Protein AF-A0A0F9AK76-F1 (afdb_monomer)

Secondary structure (DSSP, 8-state):
------BTTTBEE---------SS--HHHHHHHHHH-TTTGGGTEEEPPGGGS-TTS-S-SHHHHHHHHHTTTSEEE-HHHHHHHHHHHHHHHHHS-HHHHHTEEEES--EEEE-TTS-EEEE--SEEEEETTEEEEEEEEEES--SHHHHHHHHHHTTHHHHHHHHHHHHHHTT--EEEEEEEEEESSTT--B--EEPPHHHHHHHHHHHHHHHHHHHHHHHHT--PPTTTT--PPPPPPGGGGT------

pLDDT: mean 87.53, std 16.09, range [28.44, 98.69]

Structure (mmCIF, N/CA/C/O backbone):
data_AF-A0A0F9AK76-F1
#
_entry.id   AF-A0A0F9AK76-F1
#
loop_
_atom_site.group_PDB
_atom_site.id
_atom_site.type_symbol
_atom_site.label_atom_id
_atom_site.label_alt_id
_atom_site.label_comp_id
_atom_site.label_asym_id
_atom_site.label_entity_id
_atom_site.label_seq_id
_atom_site.pdbx_PDB_ins_code
_atom_site.Cartn_x
_atom_site.Cartn_y
_atom_site.Cartn_z
_atom_site.occupancy
_atom_site.B_iso_or_equiv
_atom_site.auth_seq_id
_atom_site.auth_comp_id
_atom_site.auth_asym_id
_atom_site.auth_atom_id
_atom_site.pdbx_PDB_model_num
ATOM 1 N N . LEU A 1 1 ? -17.823 11.072 -15.856 1.00 34.84 1 LEU A N 1
ATOM 2 C CA . LEU A 1 1 ? -18.505 11.563 -14.638 1.00 34.84 1 LEU A CA 1
ATOM 3 C C . LEU A 1 1 ? -19.976 11.183 -14.725 1.00 34.84 1 LEU A C 1
ATOM 5 O O . LEU A 1 1 ? -20.750 11.907 -15.331 1.00 34.84 1 LEU A O 1
ATOM 9 N N . HIS A 1 2 ? -20.340 10.021 -14.193 1.00 28.44 2 HIS A N 1
ATOM 10 C CA . HIS A 1 2 ? -21.738 9.643 -14.003 1.00 28.44 2 HIS A CA 1
ATOM 11 C C . HIS A 1 2 ? -21.837 9.082 -12.579 1.00 28.44 2 HIS A C 1
ATOM 13 O O . HIS A 1 2 ? -21.246 8.033 -12.323 1.00 28.44 2 HIS A O 1
ATOM 19 N N . PRO A 1 3 ? -22.475 9.785 -11.628 1.00 42.84 3 PRO A N 1
ATOM 20 C CA . PRO A 1 3 ? -22.854 9.163 -10.373 1.00 42.84 3 PRO A CA 1
ATOM 21 C C . PRO A 1 3 ? -24.080 8.279 -10.640 1.00 42.84 3 PRO A C 1
ATOM 23 O O . PRO A 1 3 ? -24.743 8.455 -11.661 1.00 42.84 3 PRO A O 1
ATOM 26 N N . TYR A 1 4 ? -24.336 7.310 -9.765 1.00 38.88 4 TYR A N 1
ATOM 27 C CA . TYR A 1 4 ? -25.653 6.969 -9.203 1.00 38.88 4 TYR A CA 1
ATOM 28 C C . TYR A 1 4 ? -25.727 5.485 -8.843 1.00 38.88 4 TYR A C 1
ATOM 30 O O . TYR A 1 4 ? -25.922 4.641 -9.708 1.00 38.88 4 TYR A O 1
ATOM 38 N N . TYR A 1 5 ? -25.668 5.214 -7.540 1.00 41.34 5 TYR A N 1
ATOM 39 C CA . TYR A 1 5 ? -26.563 4.279 -6.860 1.00 41.34 5 TYR A CA 1
ATOM 40 C C . TYR A 1 5 ? -26.786 4.821 -5.441 1.00 41.34 5 TYR A C 1
ATOM 42 O O . TYR A 1 5 ? -25.892 4.749 -4.608 1.00 41.34 5 TYR A O 1
ATOM 50 N N . GLU A 1 6 ? -27.961 5.401 -5.182 1.00 42.59 6 GLU A N 1
ATOM 51 C CA . GLU A 1 6 ? -28.462 5.635 -3.822 1.00 42.59 6 GLU A CA 1
ATOM 52 C C . GLU A 1 6 ? -29.269 4.397 -3.413 1.00 42.59 6 GLU A C 1
ATOM 54 O O . GLU A 1 6 ? -30.456 4.271 -3.708 1.00 42.59 6 GLU A O 1
ATOM 59 N N . GLY A 1 7 ? -28.597 3.437 -2.778 1.00 39.75 7 GLY A N 1
ATOM 60 C CA . GLY A 1 7 ? -29.265 2.402 -1.994 1.00 39.75 7 GLY A CA 1
ATOM 61 C C . GLY A 1 7 ? -29.571 2.939 -0.597 1.00 39.75 7 GLY A C 1
ATOM 62 O O . GLY A 1 7 ? -28.760 3.673 -0.026 1.00 39.75 7 GLY A O 1
ATOM 63 N N . ALA A 1 8 ? -30.736 2.589 -0.047 1.00 37.84 8 ALA A N 1
A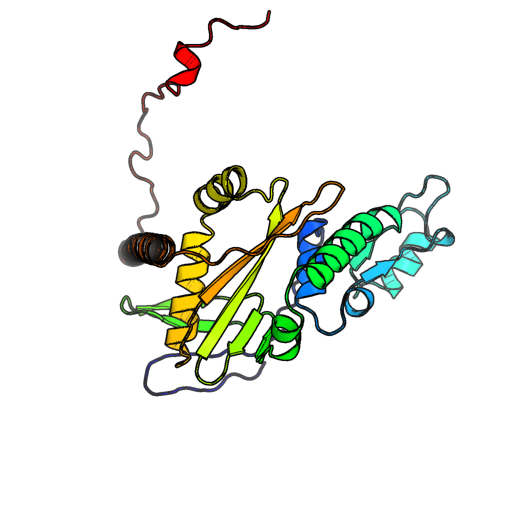TOM 64 C CA . ALA A 1 8 ? -31.151 2.935 1.313 1.00 37.84 8 ALA A CA 1
ATOM 65 C C . ALA A 1 8 ? -30.090 2.460 2.330 1.00 37.84 8 ALA A C 1
ATOM 67 O O . ALA A 1 8 ? -30.037 1.285 2.678 1.00 37.84 8 ALA A O 1
ATOM 68 N N . GLY A 1 9 ? -29.198 3.370 2.732 1.00 45.16 9 GLY A N 1
ATOM 69 C CA . GLY A 1 9 ? -27.982 3.056 3.493 1.00 45.16 9 GLY A CA 1
ATOM 70 C C . GLY A 1 9 ? -26.821 4.047 3.313 1.00 45.16 9 GLY A C 1
ATOM 71 O O . GLY A 1 9 ? -25.882 4.013 4.096 1.00 45.16 9 GLY A O 1
ATOM 72 N N . GLY A 1 10 ? -26.878 4.970 2.342 1.00 47.78 10 GLY A N 1
ATOM 73 C CA . GLY A 1 10 ? -25.921 6.090 2.254 1.00 47.78 10 GLY A CA 1
ATOM 74 C C . GLY A 1 10 ? -24.538 5.738 1.685 1.00 47.78 10 GLY A C 1
ATOM 75 O O . GLY A 1 10 ? -23.560 6.427 1.973 1.00 47.78 10 GLY A O 1
ATOM 76 N N . ILE A 1 11 ? -24.445 4.683 0.876 1.00 53.34 11 ILE A N 1
ATOM 77 C CA . ILE A 1 11 ? -23.240 4.329 0.110 1.00 53.34 11 ILE A CA 1
ATOM 78 C C . ILE A 1 11 ? -23.277 5.099 -1.211 1.00 53.34 11 ILE A C 1
ATOM 80 O O . ILE A 1 11 ? -24.306 5.103 -1.883 1.00 53.34 11 ILE A O 1
ATOM 84 N N . VAL A 1 12 ? -22.172 5.742 -1.597 1.00 53.78 12 VAL A N 1
ATOM 85 C CA . VAL A 1 12 ? -22.065 6.445 -2.883 1.00 53.78 12 VAL A CA 1
ATOM 86 C C . VAL A 1 12 ? -20.903 5.848 -3.661 1.00 53.78 12 VAL A C 1
ATOM 88 O O . VAL A 1 12 ? -19.745 6.092 -3.350 1.00 53.78 12 VAL A O 1
ATOM 91 N N . ILE A 1 13 ? -21.188 5.065 -4.696 1.00 50.53 13 ILE A N 1
ATOM 92 C CA . ILE A 1 13 ? -20.143 4.449 -5.522 1.00 50.53 13 ILE A CA 1
ATOM 93 C C . ILE A 1 13 ? -19.762 5.414 -6.646 1.00 50.53 13 ILE A C 1
ATOM 95 O O . ILE A 1 13 ? -20.615 5.826 -7.435 1.00 50.53 13 ILE A O 1
ATOM 99 N N . TYR A 1 14 ? -18.476 5.760 -6.737 1.00 47.81 14 TYR A N 1
ATOM 100 C CA . TYR A 1 14 ? -17.931 6.513 -7.865 1.00 47.81 14 TYR A CA 1
ATOM 101 C C . TYR A 1 14 ? -17.087 5.591 -8.745 1.00 47.81 14 TYR A C 1
ATOM 103 O O . TYR A 1 14 ? -15.983 5.193 -8.384 1.00 47.81 14 TYR A O 1
ATOM 111 N N . HIS A 1 15 ? -17.587 5.309 -9.947 1.00 43.97 15 HIS A N 1
ATOM 112 C CA . HIS A 1 15 ? -16.789 4.726 -11.021 1.00 43.97 15 HIS A CA 1
ATOM 113 C C . HIS A 1 15 ? -16.139 5.867 -11.811 1.00 43.97 15 HIS A C 1
ATOM 115 O O . HIS A 1 15 ? -16.790 6.537 -12.616 1.00 43.97 15 HIS A O 1
ATOM 121 N N . GLY A 1 16 ? -14.862 6.136 -11.551 1.00 39.44 16 GLY A N 1
ATOM 122 C CA . GLY A 1 16 ? -14.104 7.129 -12.299 1.00 39.44 16 GLY A CA 1
ATOM 123 C C . GLY A 1 16 ? -12.615 6.823 -12.288 1.00 39.44 16 GLY A C 1
ATOM 124 O O . GLY A 1 16 ? -12.023 6.685 -11.220 1.00 39.44 16 GLY A O 1
ATOM 125 N N . ASP A 1 17 ? -12.022 6.765 -13.480 1.00 42.12 17 ASP A N 1
ATOM 126 C CA . ASP A 1 17 ? -10.574 6.795 -13.668 1.00 42.12 17 ASP A CA 1
ATOM 127 C C . ASP A 1 17 ? -10.063 8.194 -13.310 1.00 42.12 17 ASP A C 1
ATOM 129 O O . ASP A 1 17 ? -9.958 9.083 -14.153 1.00 42.12 17 ASP A O 1
ATOM 133 N N . CYS A 1 18 ? -9.767 8.421 -12.031 1.00 37.22 18 CYS A N 1
ATOM 134 C CA . CYS A 1 18 ? -8.954 9.563 -11.626 1.00 37.22 18 CYS A CA 1
ATOM 135 C C . CYS A 1 18 ? -7.493 9.206 -11.923 1.00 37.22 18 CYS A C 1
ATOM 137 O O . CYS A 1 18 ? -6.803 8.634 -11.075 1.00 37.22 18 CYS A O 1
ATOM 139 N N . ARG A 1 19 ? -7.053 9.483 -13.156 1.00 48.06 19 ARG A N 1
ATOM 140 C CA . ARG A 1 19 ? -5.630 9.573 -13.498 1.00 48.06 19 ARG A CA 1
ATOM 141 C C . ARG A 1 19 ? -5.166 10.989 -13.191 1.00 48.06 19 ARG A C 1
ATOM 143 O O . ARG A 1 19 ? -5.380 11.898 -13.987 1.00 48.06 19 ARG A O 1
ATOM 150 N N . GLU A 1 20 ? -4.551 11.173 -12.032 1.00 44.12 20 GLU A N 1
ATOM 151 C CA . GLU A 1 20 ? -3.689 12.329 -11.800 1.00 44.12 20 GLU A CA 1
ATOM 152 C C . GLU A 1 20 ? -2.284 11.919 -12.245 1.00 44.12 20 GLU A C 1
ATOM 154 O O . GLU A 1 20 ? -1.644 11.075 -11.620 1.00 44.12 20 GLU A O 1
ATOM 159 N N . LEU A 1 21 ? -1.834 12.449 -13.384 1.00 43.53 21 LEU A N 1
ATOM 160 C CA . LEU A 1 21 ? -0.452 12.290 -13.827 1.00 43.53 21 LEU A CA 1
ATOM 161 C C . LEU A 1 21 ? 0.426 13.093 -12.857 1.00 43.53 21 LEU A C 1
ATOM 163 O O . LEU A 1 21 ? 0.412 14.320 -12.871 1.00 43.53 21 LEU A O 1
ATOM 167 N N . LEU A 1 22 ? 1.122 12.393 -11.960 1.00 47.69 22 LEU A N 1
ATOM 168 C CA . LEU A 1 22 ? 2.063 12.987 -11.013 1.00 47.69 22 LEU A CA 1
ATOM 169 C C . LEU A 1 22 ? 3.391 13.270 -11.728 1.00 47.69 22 LEU A C 1
ATOM 171 O O . LEU A 1 22 ? 3.975 12.370 -12.333 1.00 47.69 22 LEU A O 1
ATOM 175 N N . ASP A 1 23 ? 3.883 14.505 -11.616 1.00 37.94 23 ASP A N 1
ATOM 176 C CA . ASP A 1 23 ? 5.068 15.006 -12.332 1.00 37.94 23 ASP A CA 1
ATOM 177 C C . ASP A 1 23 ? 6.395 14.303 -11.960 1.00 37.94 23 ASP A C 1
ATOM 179 O O . ASP A 1 23 ? 7.387 14.432 -12.677 1.00 37.94 23 ASP A O 1
ATOM 183 N N . GLU A 1 24 ? 6.425 13.491 -10.897 1.00 50.03 24 GLU A N 1
ATOM 184 C CA . GLU A 1 24 ? 7.571 12.653 -10.519 1.00 50.03 24 GLU A CA 1
ATOM 185 C C . GLU A 1 24 ? 7.107 11.312 -9.925 1.00 50.03 24 GLU A C 1
ATOM 187 O O . GLU A 1 24 ? 6.913 11.170 -8.717 1.00 50.03 24 GLU A O 1
ATOM 192 N N . LEU A 1 25 ? 6.925 10.295 -10.770 1.00 63.34 25 LEU A N 1
ATOM 193 C CA . LEU A 1 25 ? 6.631 8.939 -10.301 1.00 63.34 25 LEU A CA 1
ATOM 194 C C . LEU A 1 25 ? 7.922 8.216 -9.909 1.00 63.34 25 LEU A C 1
ATOM 196 O O . LEU A 1 25 ? 8.824 8.024 -10.731 1.00 63.34 25 LEU A O 1
ATOM 200 N N . ASP A 1 26 ? 7.997 7.776 -8.652 1.00 77.00 26 ASP A N 1
ATOM 201 C CA . ASP A 1 26 ? 9.061 6.879 -8.216 1.00 77.00 26 ASP A CA 1
ATOM 202 C C . ASP A 1 26 ? 8.892 5.484 -8.861 1.00 77.00 26 ASP A C 1
ATOM 204 O O . ASP A 1 26 ? 7.822 5.097 -9.338 1.00 77.00 26 ASP A O 1
ATOM 208 N N . VAL A 1 27 ? 9.976 4.705 -8.894 1.00 81.56 27 VAL A N 1
ATOM 209 C CA . VAL A 1 27 ? 10.003 3.342 -9.464 1.00 81.56 27 VAL A CA 1
ATOM 210 C C . VAL A 1 27 ? 8.928 2.427 -8.860 1.00 81.56 27 VAL A C 1
ATOM 212 O O . VAL A 1 27 ? 8.445 1.515 -9.531 1.00 81.56 27 VAL A O 1
ATOM 215 N N . GLY A 1 28 ? 8.561 2.653 -7.597 1.00 83.12 28 GLY A N 1
ATOM 216 C CA . GLY A 1 28 ? 7.529 1.890 -6.916 1.00 83.12 28 GLY A CA 1
ATOM 217 C C . GLY A 1 28 ? 6.135 2.207 -7.437 1.00 83.12 28 GLY A C 1
ATOM 218 O O . GLY A 1 28 ? 5.381 1.275 -7.707 1.00 83.12 28 GLY A O 1
ATOM 219 N N . THR A 1 29 ? 5.824 3.487 -7.635 1.00 84.25 29 THR A N 1
ATOM 220 C CA . THR A 1 29 ? 4.532 3.915 -8.174 1.00 84.25 29 THR A CA 1
ATOM 221 C C . THR A 1 29 ? 4.337 3.407 -9.595 1.00 84.25 29 THR A C 1
ATOM 223 O O . THR A 1 29 ? 3.302 2.828 -9.890 1.00 84.25 29 THR A O 1
ATOM 226 N N . VAL A 1 30 ? 5.349 3.506 -10.464 1.00 86.94 30 VAL A N 1
ATOM 227 C CA . VAL A 1 30 ? 5.223 2.983 -11.839 1.00 86.94 30 VAL A CA 1
ATOM 228 C C . VAL A 1 30 ? 5.018 1.465 -11.849 1.00 86.94 30 VAL A C 1
ATOM 230 O O . VAL A 1 30 ? 4.234 0.955 -12.645 1.00 86.94 30 VAL A O 1
ATOM 233 N N . ALA A 1 31 ? 5.703 0.726 -10.971 1.00 88.31 31 ALA A N 1
ATOM 234 C CA . ALA A 1 31 ? 5.519 -0.720 -10.868 1.00 88.31 31 ALA A CA 1
ATOM 235 C C . ALA A 1 31 ? 4.113 -1.097 -10.387 1.00 88.31 31 ALA A C 1
ATOM 237 O O . ALA A 1 31 ? 3.523 -2.026 -10.933 1.00 88.31 31 ALA A O 1
ATOM 238 N N . HIS A 1 32 ? 3.586 -0.374 -9.398 1.00 89.25 32 HIS A N 1
ATOM 239 C CA . HIS A 1 32 ? 2.218 -0.535 -8.907 1.00 89.25 32 HIS A CA 1
ATOM 240 C C . HIS A 1 32 ? 1.192 -0.237 -10.009 1.00 89.25 32 HIS A C 1
ATOM 242 O O . HIS A 1 32 ? 0.418 -1.128 -10.345 1.00 89.25 32 HIS A O 1
ATOM 248 N N . GLU A 1 33 ? 1.298 0.913 -10.678 1.00 87.06 33 GLU A N 1
ATOM 249 C CA . GLU A 1 33 ? 0.431 1.293 -11.805 1.00 87.06 33 GLU A CA 1
ATOM 250 C C . GLU A 1 33 ? 0.449 0.248 -12.932 1.00 87.06 33 GLU A C 1
ATOM 252 O O . GLU A 1 33 ? -0.572 -0.045 -13.547 1.00 87.06 33 GLU A O 1
ATOM 257 N N . CYS A 1 34 ? 1.601 -0.371 -13.208 1.00 87.81 34 CYS A N 1
ATOM 258 C CA . CYS A 1 34 ? 1.679 -1.451 -14.194 1.00 87.81 34 CYS A CA 1
ATOM 259 C C . CYS A 1 34 ? 0.943 -2.724 -13.755 1.00 87.81 34 CYS A C 1
ATOM 261 O O . CYS A 1 34 ? 0.451 -3.457 -14.609 1.00 87.81 34 CYS A O 1
ATOM 263 N N . LEU A 1 35 ? 0.929 -3.029 -12.455 1.00 90.56 35 LEU A N 1
ATOM 264 C CA . LEU A 1 35 ? 0.290 -4.227 -11.900 1.00 90.56 35 LEU A CA 1
ATOM 265 C C . LEU A 1 35 ? -1.225 -4.061 -11.764 1.00 90.56 35 LEU A C 1
ATOM 267 O O . LEU A 1 35 ? -1.950 -5.056 -11.824 1.00 90.56 35 LEU A O 1
ATOM 271 N N . THR A 1 36 ? -1.695 -2.825 -11.596 1.00 89.62 36 THR A N 1
ATOM 272 C CA . THR A 1 36 ? -3.117 -2.495 -11.454 1.00 89.62 36 THR A CA 1
ATOM 273 C C . THR A 1 36 ? -3.756 -1.988 -12.751 1.00 89.62 36 THR A C 1
ATOM 275 O O . THR A 1 36 ? -4.967 -1.789 -12.812 1.00 89.62 36 THR A O 1
ATOM 278 N N . ASN A 1 37 ? -2.984 -1.850 -13.832 1.00 86.56 37 ASN A N 1
ATOM 279 C CA . ASN A 1 37 ? -3.498 -1.541 -15.161 1.00 86.56 37 ASN A CA 1
ATOM 280 C C . ASN A 1 37 ? -3.546 -2.800 -16.049 1.00 86.56 37 ASN A C 1
ATOM 282 O O . ASN A 1 37 ? -2.494 -3.352 -16.377 1.00 86.56 37 ASN A O 1
ATOM 286 N N . PRO A 1 38 ? -4.728 -3.226 -16.536 1.00 79.31 38 PRO A N 1
ATOM 287 C CA . PRO A 1 38 ? -4.854 -4.380 -17.433 1.00 79.31 38 PRO A CA 1
ATOM 288 C C . PRO A 1 38 ? -4.033 -4.281 -18.729 1.00 79.31 38 PRO A C 1
ATOM 290 O O . PRO A 1 38 ? -3.659 -5.300 -19.304 1.00 79.31 38 PRO A O 1
ATOM 293 N N . GLY A 1 39 ? -3.754 -3.063 -19.204 1.00 81.94 39 GLY A N 1
ATOM 294 C CA . GLY A 1 39 ? -2.907 -2.809 -20.372 1.00 81.94 39 GLY A CA 1
ATOM 295 C C . GLY A 1 39 ? -1.402 -2.908 -20.088 1.00 81.94 39 GLY A C 1
ATOM 296 O O . GLY A 1 39 ? -0.599 -2.840 -21.020 1.00 81.94 39 GLY A O 1
ATOM 297 N N . GLY A 1 40 ? -1.013 -3.076 -18.822 1.00 81.44 40 GLY A N 1
ATOM 298 C CA . GLY A 1 40 ? 0.369 -3.217 -18.385 1.00 81.44 40 GLY A CA 1
ATOM 299 C C . GLY A 1 40 ? 1.238 -1.992 -18.678 1.00 81.44 40 GLY A C 1
ATOM 300 O O . GLY A 1 40 ? 0.764 -0.867 -18.843 1.00 81.44 40 GLY A O 1
ATOM 301 N N . LEU A 1 41 ? 2.548 -2.227 -18.747 1.00 82.50 41 LEU A N 1
ATOM 302 C CA . LEU A 1 41 ? 3.560 -1.172 -18.848 1.00 82.50 41 LEU A CA 1
ATOM 303 C C . LEU A 1 41 ? 3.441 -0.352 -20.142 1.00 82.50 41 LEU A C 1
ATOM 305 O O . LEU A 1 41 ? 3.541 0.871 -20.103 1.00 82.50 41 LEU A O 1
ATOM 309 N N . ASP A 1 42 ? 3.158 -0.996 -21.276 1.00 83.62 42 ASP A N 1
ATOM 310 C CA . ASP A 1 42 ? 3.085 -0.319 -22.580 1.00 83.62 42 ASP A CA 1
ATOM 311 C C . ASP A 1 42 ? 1.857 0.601 -22.718 1.00 83.62 42 ASP A C 1
ATOM 313 O O . ASP A 1 42 ? 1.843 1.489 -23.576 1.00 83.62 42 ASP A O 1
ATOM 317 N N . ALA A 1 43 ? 0.838 0.421 -21.867 1.00 85.25 43 ALA A N 1
ATOM 318 C CA . ALA A 1 43 ? -0.359 1.260 -21.843 1.00 85.25 43 ALA A CA 1
ATOM 319 C C . ALA A 1 43 ? -0.166 2.587 -21.096 1.00 85.25 43 ALA A C 1
ATOM 321 O O . ALA A 1 43 ? -0.977 3.497 -21.266 1.00 85.25 43 ALA A O 1
ATOM 322 N N . ILE A 1 44 ? 0.873 2.697 -20.262 1.00 82.88 44 ILE A N 1
ATOM 323 C CA . ILE A 1 44 ? 1.116 3.884 -19.427 1.00 82.88 44 ILE A CA 1
ATOM 324 C C . ILE A 1 44 ? 2.495 4.498 -19.633 1.00 82.88 44 ILE A C 1
ATOM 326 O O . ILE A 1 44 ? 2.700 5.644 -19.249 1.00 82.88 44 ILE A O 1
ATOM 330 N N . LEU A 1 45 ? 3.440 3.774 -20.239 1.00 88.31 45 LEU A N 1
ATOM 331 C CA . LEU A 1 45 ? 4.839 4.177 -20.311 1.00 88.31 45 LEU A CA 1
ATOM 332 C C . LEU A 1 45 ? 5.369 4.206 -21.748 1.00 88.31 45 LEU A C 1
ATOM 334 O O . LEU A 1 45 ? 5.095 3.323 -22.562 1.00 88.31 45 LEU A O 1
ATOM 338 N N . LYS A 1 46 ? 6.227 5.191 -22.034 1.00 89.38 46 LYS A N 1
ATOM 339 C CA . LYS A 1 46 ? 7.062 5.240 -23.239 1.00 89.38 46 LYS A CA 1
ATOM 340 C C . LYS A 1 46 ? 8.539 5.293 -22.881 1.00 89.38 46 LYS A C 1
ATOM 342 O O . LYS A 1 46 ? 8.987 6.091 -22.055 1.00 89.38 46 LYS A O 1
ATOM 347 N N . VAL A 1 47 ? 9.304 4.428 -23.547 1.00 90.62 47 VAL A N 1
ATOM 348 C CA . VAL A 1 47 ? 10.763 4.412 -23.438 1.00 90.62 47 VAL A CA 1
ATOM 349 C C . VAL A 1 47 ? 11.318 5.567 -24.252 1.00 90.62 47 VAL A C 1
ATOM 351 O O . VAL A 1 47 ? 11.092 5.624 -25.459 1.00 90.62 47 VAL A O 1
ATOM 354 N N . ILE A 1 48 ? 12.067 6.454 -23.604 1.00 92.31 48 ILE A N 1
ATOM 355 C CA . ILE A 1 48 ? 12.719 7.574 -24.283 1.00 92.31 48 ILE A CA 1
ATOM 356 C C . ILE A 1 48 ? 13.789 7.001 -25.226 1.00 92.31 48 ILE A C 1
ATOM 358 O O . ILE A 1 48 ? 14.715 6.327 -24.748 1.00 92.31 48 ILE A O 1
ATOM 362 N N . PRO A 1 49 ? 13.688 7.222 -26.548 1.00 93.44 49 PRO A N 1
ATOM 363 C CA . PRO A 1 49 ? 14.656 6.690 -27.490 1.00 93.44 49 PRO A CA 1
ATOM 364 C C . PRO A 1 49 ? 15.972 7.480 -27.396 1.00 93.44 49 PRO A C 1
ATOM 366 O O . PRO A 1 49 ? 16.012 8.623 -26.938 1.00 93.44 49 PRO A O 1
ATOM 369 N N . LYS A 1 50 ? 17.095 6.847 -27.765 1.00 92.00 50 LYS A N 1
ATOM 370 C CA . LYS A 1 50 ? 18.438 7.432 -27.565 1.00 92.00 50 LYS A CA 1
ATOM 371 C C . LYS A 1 50 ? 18.652 8.728 -28.349 1.00 92.00 50 LYS A C 1
ATOM 373 O O . LYS A 1 50 ? 19.402 9.578 -27.892 1.00 92.00 50 LYS A O 1
ATOM 378 N N . ASP A 1 51 ? 18.017 8.852 -29.505 1.00 93.81 51 ASP A N 1
ATOM 379 C CA . ASP A 1 51 ? 18.031 10.024 -30.383 1.00 93.81 51 ASP A CA 1
ATOM 380 C C . ASP A 1 51 ? 17.163 11.182 -29.869 1.00 93.81 51 ASP A C 1
ATOM 382 O O . ASP A 1 51 ? 17.368 12.314 -30.283 1.00 93.81 51 ASP A O 1
ATOM 386 N N . ALA A 1 52 ? 16.248 10.938 -28.925 1.00 93.88 52 ALA A N 1
ATOM 387 C CA . ALA A 1 52 ? 15.567 12.001 -28.187 1.00 93.88 52 ALA A CA 1
ATOM 388 C C . ALA A 1 52 ? 16.403 12.536 -27.009 1.00 93.88 52 ALA A C 1
ATOM 390 O O . ALA A 1 52 ? 16.016 13.513 -26.372 1.00 93.88 52 ALA A O 1
ATOM 391 N N . LEU A 1 53 ? 17.539 11.911 -26.683 1.00 93.25 53 LEU A N 1
ATOM 392 C CA . LEU A 1 53 ? 18.429 12.327 -25.598 1.00 93.25 53 LEU A CA 1
ATOM 393 C C . LEU A 1 53 ? 19.673 13.025 -26.151 1.00 93.25 53 LEU A C 1
ATOM 395 O O . LEU A 1 53 ? 20.137 12.749 -27.254 1.00 93.25 53 LEU A O 1
ATOM 399 N N . ASN A 1 54 ? 20.273 13.906 -25.349 1.00 92.62 54 ASN A N 1
ATOM 400 C CA . ASN A 1 54 ? 21.563 14.487 -25.713 1.00 92.62 54 ASN A CA 1
ATOM 401 C C . ASN A 1 54 ? 22.705 13.448 -25.614 1.00 92.62 54 ASN A C 1
ATOM 403 O O . ASN A 1 54 ? 22.523 12.343 -25.102 1.00 92.62 54 ASN A O 1
ATOM 407 N N . ALA A 1 55 ? 23.922 13.822 -26.022 1.00 90.06 55 ALA A N 1
ATOM 408 C CA . ALA A 1 55 ? 25.088 12.929 -25.997 1.00 90.06 55 ALA A CA 1
ATOM 409 C C . ALA A 1 55 ? 25.435 12.357 -24.602 1.00 90.06 55 ALA A C 1
ATOM 411 O O . ALA A 1 55 ? 26.092 11.324 -24.510 1.00 90.06 55 ALA A O 1
ATOM 412 N N . GLN A 1 56 ? 24.994 13.004 -23.517 1.00 90.38 56 GLN A N 1
ATOM 413 C CA . GLN A 1 56 ? 25.168 12.538 -22.136 1.00 90.38 56 GLN A CA 1
ATOM 414 C C . GLN A 1 56 ? 23.960 11.733 -21.616 1.00 90.38 56 GLN A C 1
ATOM 416 O O . GLN A 1 56 ? 23.912 11.380 -20.441 1.00 90.38 56 GLN A O 1
ATOM 421 N N . GLY A 1 57 ? 22.961 11.447 -22.457 1.00 89.12 57 GLY A N 1
ATOM 422 C CA . GLY A 1 57 ? 21.747 10.732 -22.061 1.00 89.12 57 GLY A CA 1
ATOM 423 C C . GLY A 1 57 ? 20.795 11.568 -21.198 1.00 89.12 57 GLY A C 1
ATOM 424 O O . GLY A 1 57 ? 19.985 11.014 -20.448 1.00 89.12 57 GLY A O 1
ATOM 425 N N . HIS A 1 58 ? 20.904 12.895 -21.243 1.00 90.25 58 HIS A N 1
ATOM 426 C CA . HIS A 1 58 ? 20.024 13.817 -20.532 1.00 90.25 58 HIS A CA 1
ATOM 427 C C . HIS A 1 58 ? 18.827 14.225 -21.394 1.00 90.25 58 HIS A C 1
ATOM 429 O O . HIS A 1 58 ? 18.931 14.374 -22.612 1.00 90.25 58 HIS A O 1
ATOM 435 N N . ARG A 1 59 ? 17.701 14.466 -20.716 1.00 92.94 59 ARG A N 1
ATOM 436 C CA . ARG A 1 59 ? 16.440 14.985 -21.259 1.00 92.94 59 ARG A CA 1
ATOM 437 C C . ARG A 1 59 ? 16.590 16.478 -21.611 1.00 92.94 59 ARG A C 1
ATOM 439 O O . ARG A 1 59 ? 16.117 17.351 -20.890 1.00 92.94 59 ARG A O 1
ATOM 446 N N . LYS A 1 60 ? 17.391 16.787 -22.638 1.00 92.38 60 LYS A N 1
ATOM 447 C CA . LYS A 1 60 ? 17.746 18.155 -23.061 1.00 92.38 60 LYS A CA 1
ATOM 448 C C . LYS A 1 60 ? 17.869 18.245 -24.581 1.00 92.38 60 LYS A C 1
ATOM 450 O O . LYS A 1 60 ? 18.377 17.327 -25.211 1.00 92.38 60 LYS A O 1
ATOM 455 N N . GLY A 1 61 ? 17.515 19.404 -25.135 1.00 93.62 61 GLY A N 1
ATOM 456 C CA . GLY A 1 61 ? 17.611 19.697 -26.571 1.00 93.62 61 GLY A CA 1
ATOM 457 C C . GLY A 1 61 ? 16.250 19.733 -27.265 1.00 93.62 61 GLY A C 1
ATOM 458 O O . GLY A 1 61 ? 15.228 19.451 -26.645 1.00 93.62 61 GLY A O 1
ATOM 459 N N . SER A 1 62 ? 16.234 20.125 -28.540 1.00 94.44 62 SER A N 1
ATOM 460 C CA . SER A 1 62 ? 15.009 20.209 -29.348 1.00 94.44 62 SER A CA 1
ATOM 461 C C . SER A 1 62 ? 14.375 18.838 -29.583 1.00 94.44 62 SER A C 1
ATOM 463 O O . SER A 1 62 ? 13.173 18.708 -29.400 1.00 94.44 62 SER A O 1
ATOM 465 N N . GLN A 1 63 ? 15.188 17.817 -29.877 1.00 94.31 63 GLN A N 1
ATOM 466 C CA . GLN A 1 63 ? 14.733 16.432 -30.072 1.00 94.31 63 GLN A CA 1
ATOM 467 C C . GLN A 1 63 ? 13.995 15.887 -28.840 1.00 94.31 63 GLN A C 1
ATOM 469 O O . GLN A 1 63 ? 12.930 15.293 -28.972 1.00 94.31 63 GLN A O 1
ATOM 474 N N . TRP A 1 64 ? 14.520 16.149 -27.635 1.00 94.00 64 TRP A N 1
ATOM 475 C CA . TRP A 1 64 ? 13.838 15.804 -26.385 1.00 94.00 64 TRP A CA 1
ATOM 476 C C . TRP A 1 64 ? 12.478 16.495 -26.271 1.00 94.00 64 TRP A C 1
ATOM 478 O O . TRP A 1 64 ? 11.491 15.834 -25.972 1.00 94.00 64 TRP A O 1
ATOM 488 N N . LYS A 1 65 ? 12.426 17.816 -26.488 1.00 94.31 65 LYS A N 1
ATOM 489 C CA . LYS A 1 65 ? 11.190 18.598 -26.336 1.00 94.31 65 LYS A CA 1
ATOM 490 C C . LYS A 1 65 ? 10.097 18.106 -27.280 1.00 94.31 65 LYS A C 1
ATOM 492 O O . LYS A 1 65 ? 9.002 17.815 -26.824 1.00 94.31 65 LYS A O 1
ATOM 497 N N . GLU A 1 66 ? 10.434 17.939 -28.556 1.00 95.81 66 GLU A N 1
ATOM 498 C CA . GLU A 1 66 ? 9.507 17.453 -29.581 1.00 95.81 66 GLU A CA 1
ATOM 499 C C . GLU A 1 66 ? 8.977 16.052 -29.247 1.00 95.81 66 GLU A C 1
ATOM 501 O O . GLU A 1 66 ? 7.769 15.815 -29.273 1.00 95.81 66 GLU A O 1
ATOM 506 N N . TRP A 1 67 ? 9.861 15.128 -28.852 1.00 95.44 67 TRP A N 1
ATOM 507 C CA . TRP A 1 67 ? 9.446 13.780 -28.464 1.00 95.44 67 TRP A CA 1
ATOM 508 C C . TRP A 1 67 ? 8.594 13.781 -27.188 1.00 95.44 67 TRP A C 1
ATOM 510 O O . TRP A 1 67 ? 7.585 13.082 -27.126 1.00 95.44 67 TRP A O 1
ATOM 520 N N . SER A 1 68 ? 8.984 14.568 -26.182 1.00 93.88 68 SER A N 1
ATOM 521 C CA . SER A 1 68 ? 8.285 14.676 -24.900 1.00 93.88 68 SER A CA 1
ATOM 522 C C . SER A 1 68 ? 6.879 15.240 -25.073 1.00 93.88 68 SER A C 1
ATOM 524 O O . SER A 1 68 ? 5.954 14.734 -24.445 1.00 93.88 68 SER A O 1
ATOM 526 N N . GLU A 1 69 ? 6.710 16.262 -25.912 1.00 93.81 69 GLU A N 1
ATOM 527 C CA . GLU A 1 69 ? 5.406 16.860 -26.217 1.00 93.81 69 GLU A CA 1
ATOM 528 C C . GLU A 1 69 ? 4.501 15.868 -26.964 1.00 93.81 69 GLU A C 1
ATOM 530 O O . GLU A 1 69 ? 3.336 15.713 -26.607 1.00 93.81 69 GLU A O 1
ATOM 535 N N . ALA A 1 70 ? 5.043 15.116 -27.929 1.00 93.69 70 ALA A N 1
ATOM 536 C CA . ALA A 1 70 ? 4.287 14.104 -28.675 1.00 93.69 70 ALA A CA 1
ATOM 537 C C . ALA A 1 70 ? 3.829 12.899 -27.825 1.00 93.69 70 ALA A C 1
ATOM 539 O O . ALA A 1 70 ? 2.958 12.141 -28.250 1.00 93.69 70 ALA A O 1
ATOM 540 N N . HIS A 1 71 ? 4.413 12.705 -26.638 1.00 91.56 71 HIS A N 1
ATOM 541 C CA . HIS A 1 71 ? 4.118 11.591 -25.732 1.00 91.56 71 HIS A CA 1
ATOM 542 C C . HIS A 1 71 ? 3.742 12.073 -24.324 1.00 91.56 71 HIS A C 1
ATOM 544 O O . HIS A 1 71 ? 3.963 11.350 -23.351 1.00 91.56 71 HIS A O 1
ATOM 550 N N . ALA A 1 72 ? 3.198 13.287 -24.202 1.00 87.75 72 ALA A N 1
ATOM 551 C CA . ALA A 1 72 ? 2.860 13.899 -22.915 1.00 87.75 72 ALA A CA 1
ATOM 552 C C . ALA A 1 72 ? 1.854 13.072 -22.086 1.00 87.75 72 ALA A C 1
ATOM 554 O O . ALA A 1 72 ? 1.884 13.128 -20.862 1.00 87.75 72 ALA A O 1
ATOM 555 N N . ASP A 1 73 ? 1.027 12.250 -22.741 1.00 85.81 73 ASP A N 1
ATOM 556 C CA . ASP A 1 73 ? 0.045 11.370 -22.086 1.00 85.81 73 ASP A CA 1
ATOM 557 C C . ASP A 1 73 ? 0.655 10.107 -21.446 1.00 85.81 73 ASP A C 1
ATOM 559 O O . ASP A 1 73 ? -0.052 9.329 -20.803 1.00 85.81 73 ASP A O 1
ATOM 563 N N . TYR A 1 74 ? 1.954 9.865 -21.645 1.00 86.25 74 TYR A N 1
ATOM 564 C CA . TYR A 1 74 ? 2.656 8.693 -21.131 1.00 86.25 74 TYR A CA 1
ATOM 565 C C . TYR A 1 74 ? 3.678 9.080 -20.071 1.00 86.25 74 TYR A C 1
ATOM 567 O O . TYR A 1 74 ? 4.322 10.124 -20.137 1.00 86.25 74 TYR A O 1
ATOM 575 N N . ILE A 1 75 ? 3.933 8.155 -19.153 1.00 86.12 75 ILE A N 1
ATOM 576 C CA . ILE A 1 75 ? 5.098 8.192 -18.278 1.00 86.12 75 ILE A CA 1
ATOM 577 C C . ILE A 1 75 ? 6.344 8.014 -19.153 1.00 86.12 75 ILE A C 1
ATOM 579 O O . ILE A 1 75 ? 6.471 7.034 -19.890 1.00 86.12 75 ILE A O 1
ATOM 583 N N . GLN A 1 76 ? 7.280 8.956 -19.084 1.00 88.56 76 GLN A N 1
ATOM 584 C CA . GLN A 1 76 ? 8.468 8.971 -19.939 1.00 88.56 76 GLN A CA 1
ATOM 585 C C . GLN A 1 76 ? 9.697 8.543 -19.140 1.00 88.56 76 GLN A C 1
ATOM 587 O O . GLN A 1 76 ? 10.155 9.257 -18.244 1.00 88.56 76 GLN A O 1
ATOM 592 N N . MET A 1 77 ? 10.253 7.375 -19.468 1.00 88.94 77 MET A N 1
ATOM 593 C CA . MET A 1 77 ? 11.392 6.802 -18.742 1.00 88.94 77 MET A CA 1
ATOM 594 C C . MET A 1 77 ? 12.507 6.333 -19.673 1.00 88.94 77 MET A C 1
ATOM 596 O O . MET A 1 77 ? 12.278 5.834 -20.775 1.00 88.94 77 MET A O 1
ATOM 600 N N . LYS A 1 78 ? 13.752 6.457 -19.215 1.00 88.31 78 LYS A N 1
ATOM 601 C CA . LYS A 1 78 ? 14.919 5.872 -19.879 1.00 88.31 78 LYS A CA 1
ATOM 602 C C . LYS A 1 78 ? 14.877 4.354 -19.746 1.00 88.31 78 LYS A C 1
ATOM 604 O O . LYS A 1 78 ? 14.407 3.813 -18.748 1.00 88.31 78 LYS A O 1
ATOM 609 N N . ALA A 1 79 ? 15.500 3.656 -20.692 1.00 85.25 79 ALA A N 1
ATOM 610 C CA . ALA A 1 79 ? 15.622 2.197 -20.641 1.00 85.25 79 ALA A CA 1
ATOM 611 C C . ALA A 1 79 ? 16.209 1.675 -19.309 1.00 85.25 79 ALA A C 1
ATOM 613 O O . ALA A 1 79 ? 15.734 0.676 -18.777 1.00 85.25 79 ALA A O 1
ATOM 614 N N . SER A 1 80 ? 17.194 2.377 -18.735 1.00 84.19 80 SER A N 1
ATOM 615 C CA . SER A 1 80 ? 17.803 2.023 -17.443 1.00 84.19 80 SER A CA 1
ATOM 616 C C . SER A 1 80 ? 16.866 2.191 -16.243 1.00 84.19 80 SER A C 1
ATOM 618 O O . SER A 1 80 ? 17.059 1.527 -15.232 1.00 84.19 80 SER A O 1
ATOM 620 N N . GLU A 1 81 ? 15.873 3.075 -16.341 1.00 86.19 81 GLU A N 1
ATOM 621 C CA . GLU A 1 81 ? 14.880 3.334 -15.288 1.00 86.19 81 GLU A CA 1
ATOM 622 C C . GLU A 1 81 ? 13.769 2.267 -15.310 1.00 86.19 81 GLU A C 1
ATOM 624 O O . GLU A 1 81 ? 13.217 1.914 -14.272 1.00 86.19 81 GLU A O 1
ATOM 629 N N . ILE A 1 82 ? 13.492 1.697 -16.489 1.00 87.44 82 ILE A N 1
ATOM 630 C CA . ILE A 1 82 ? 12.432 0.703 -16.718 1.00 87.44 82 ILE A CA 1
ATOM 631 C C . ILE A 1 82 ? 12.864 -0.711 -16.338 1.00 87.44 82 ILE A C 1
ATOM 633 O O . ILE A 1 82 ? 12.042 -1.522 -15.915 1.00 87.44 82 ILE A O 1
ATOM 637 N N . GLU A 1 83 ? 14.141 -1.043 -16.510 1.00 87.69 83 GLU A N 1
ATOM 638 C CA . GLU A 1 83 ? 14.620 -2.410 -16.301 1.00 87.69 83 GLU A CA 1
ATOM 639 C C . GLU A 1 83 ? 14.343 -2.945 -14.877 1.00 87.69 83 GLU A C 1
ATOM 641 O O . GLU A 1 83 ? 13.816 -4.056 -14.764 1.00 87.69 83 GLU A O 1
ATOM 646 N N . PRO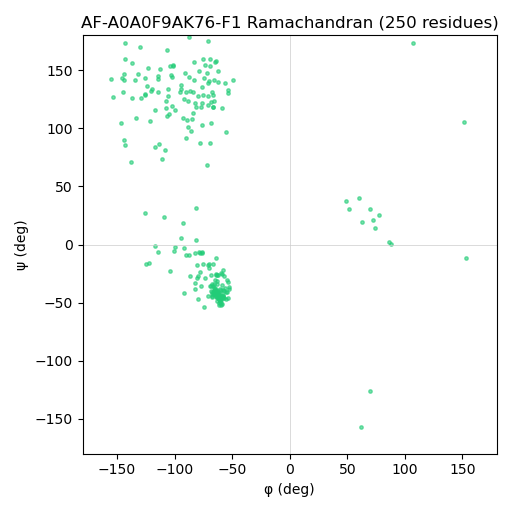 A 1 84 ? 14.578 -2.185 -13.786 1.00 89.56 84 PRO A N 1
ATOM 647 C CA . PRO A 1 84 ? 14.167 -2.605 -12.444 1.00 89.56 84 PRO A CA 1
ATOM 648 C C . PRO A 1 84 ? 12.652 -2.820 -12.319 1.00 89.56 84 PRO A C 1
ATOM 650 O O . PRO A 1 84 ? 12.218 -3.790 -11.702 1.00 89.56 84 PRO A O 1
ATOM 653 N N . ILE A 1 85 ? 11.840 -1.965 -12.952 1.00 91.25 85 ILE A N 1
ATOM 654 C CA . ILE A 1 85 ? 10.371 -2.060 -12.937 1.00 91.25 85 ILE A CA 1
ATOM 655 C C . ILE A 1 85 ? 9.913 -3.360 -13.601 1.00 91.25 85 ILE A C 1
ATOM 657 O O . ILE A 1 85 ? 9.156 -4.128 -13.009 1.00 91.25 85 ILE A O 1
ATOM 661 N N . ARG A 1 86 ? 10.438 -3.666 -14.794 1.00 91.31 86 ARG A N 1
ATOM 662 C CA . ARG A 1 86 ? 10.152 -4.923 -15.502 1.00 91.31 86 ARG A CA 1
ATOM 663 C C . ARG A 1 86 ? 10.514 -6.142 -14.664 1.00 91.31 86 ARG A C 1
ATOM 665 O O . ARG A 1 86 ? 9.762 -7.114 -14.648 1.00 91.31 86 ARG A O 1
ATOM 672 N N . ARG A 1 87 ? 11.642 -6.097 -13.951 1.00 93.88 87 ARG A N 1
ATOM 673 C CA . ARG A 1 87 ? 12.072 -7.197 -13.078 1.00 93.88 87 ARG A CA 1
ATOM 674 C C . ARG A 1 87 ? 11.161 -7.372 -11.870 1.00 93.88 87 ARG A C 1
ATOM 676 O O . ARG A 1 87 ? 10.841 -8.514 -11.547 1.00 93.88 87 ARG A O 1
ATOM 683 N N . MET A 1 88 ? 10.713 -6.283 -11.246 1.00 95.12 88 MET A N 1
ATOM 684 C CA . MET A 1 88 ? 9.722 -6.343 -10.169 1.00 95.12 88 MET A CA 1
ATOM 685 C C . MET A 1 88 ? 8.402 -6.940 -10.666 1.00 95.12 88 MET A C 1
ATOM 687 O O . MET A 1 88 ? 7.939 -7.923 -10.096 1.00 95.12 88 MET A O 1
ATOM 691 N N . ILE A 1 89 ? 7.854 -6.434 -11.775 1.00 94.19 89 ILE A N 1
ATOM 692 C CA . ILE A 1 89 ? 6.611 -6.944 -12.383 1.00 94.19 89 ILE A CA 1
ATOM 693 C C . ILE A 1 89 ? 6.738 -8.435 -12.725 1.00 94.19 89 ILE A C 1
ATOM 695 O O . ILE A 1 89 ? 5.877 -9.240 -12.374 1.00 94.19 89 ILE A O 1
ATOM 699 N N . ALA A 1 90 ? 7.847 -8.840 -13.350 1.00 95.12 90 ALA A N 1
ATOM 700 C CA . ALA A 1 90 ? 8.106 -10.241 -13.672 1.00 95.12 90 ALA A CA 1
ATOM 701 C C . ALA A 1 90 ? 8.233 -11.122 -12.418 1.00 95.12 90 ALA A C 1
ATOM 703 O O . ALA A 1 90 ? 7.857 -12.294 -12.444 1.00 95.12 90 ALA A O 1
ATOM 704 N N . SER A 1 91 ? 8.774 -10.584 -11.323 1.00 97.31 91 SER A N 1
ATOM 705 C CA . SER A 1 91 ? 8.835 -11.280 -10.036 1.00 97.31 91 SER A CA 1
ATOM 706 C C . SER A 1 91 ? 7.447 -11.476 -9.437 1.00 97.31 91 SER A C 1
ATOM 708 O O . SER A 1 91 ? 7.107 -12.594 -9.050 1.00 97.31 91 SER A O 1
ATOM 710 N N . VAL A 1 92 ? 6.612 -10.435 -9.472 1.00 97.12 92 VAL A N 1
ATOM 711 C CA . VAL A 1 92 ? 5.222 -10.499 -9.017 1.00 97.12 92 VAL A CA 1
ATOM 712 C C . VAL A 1 92 ? 4.440 -11.539 -9.813 1.00 97.12 92 VAL A C 1
ATOM 714 O O . VAL A 1 92 ? 3.890 -12.455 -9.212 1.00 97.12 92 VAL A O 1
ATOM 717 N N . HIS A 1 93 ? 4.466 -11.496 -11.148 1.00 95.69 93 HIS A N 1
ATOM 718 C CA . HIS A 1 93 ? 3.760 -12.486 -11.974 1.00 95.69 93 HIS A CA 1
ATOM 719 C C . HIS A 1 93 ? 4.286 -13.920 -11.827 1.00 95.69 93 HIS A C 1
ATOM 721 O O . HIS A 1 93 ? 3.547 -14.871 -12.080 1.00 95.69 93 HIS A O 1
ATOM 727 N N . ARG A 1 94 ? 5.556 -14.100 -11.444 1.00 97.25 94 ARG A N 1
ATOM 728 C CA . ARG A 1 94 ? 6.131 -15.428 -11.188 1.00 97.25 94 ARG A CA 1
ATOM 729 C C . ARG A 1 94 ? 5.699 -15.993 -9.833 1.00 97.25 94 ARG A C 1
ATOM 731 O O . ARG A 1 94 ? 5.536 -17.204 -9.723 1.00 97.25 94 ARG A O 1
ATOM 738 N N . THR A 1 95 ? 5.557 -15.143 -8.819 1.00 97.88 95 THR A N 1
ATOM 739 C CA . THR A 1 95 ? 5.261 -15.563 -7.441 1.00 97.88 95 THR A CA 1
ATOM 740 C C . THR A 1 95 ? 3.764 -15.592 -7.139 1.00 97.88 95 THR A C 1
ATOM 742 O O . THR A 1 95 ? 3.288 -16.507 -6.469 1.00 97.88 95 THR A O 1
ATOM 745 N N . VAL A 1 96 ? 3.016 -14.587 -7.595 1.00 97.62 96 VAL A N 1
ATOM 746 C CA . VAL A 1 96 ? 1.587 -14.437 -7.309 1.00 97.62 96 VAL A CA 1
ATOM 747 C C . VAL A 1 96 ? 0.782 -15.434 -8.146 1.00 97.62 96 VAL A C 1
ATOM 749 O O . VAL A 1 96 ? 0.961 -15.486 -9.364 1.00 97.62 96 VAL A O 1
ATOM 752 N N . PRO A 1 97 ? -0.113 -16.234 -7.532 1.00 97.31 97 PRO A N 1
ATOM 753 C CA . PRO A 1 97 ? -0.955 -17.164 -8.269 1.00 97.31 97 PRO A CA 1
ATOM 754 C C . PRO A 1 97 ? -1.739 -16.472 -9.386 1.00 97.31 97 PRO A C 1
ATOM 756 O O . PRO A 1 97 ? -2.424 -15.482 -9.142 1.00 97.31 97 PRO A O 1
ATOM 759 N N . LYS A 1 98 ? -1.690 -17.034 -10.601 1.00 96.00 98 LYS A N 1
ATOM 760 C CA . LYS A 1 98 ? -2.354 -16.463 -11.788 1.00 96.00 98 LYS A CA 1
ATOM 761 C C . LYS A 1 98 ? -3.838 -16.175 -11.571 1.00 96.00 98 LYS A C 1
ATOM 763 O O . LYS A 1 98 ? -4.322 -15.141 -12.016 1.00 96.00 98 LYS A O 1
ATOM 768 N N . TRP A 1 99 ? -4.521 -17.031 -10.809 1.00 96.44 99 TRP A N 1
ATOM 769 C CA . TRP A 1 99 ? -5.945 -16.875 -10.522 1.00 96.44 99 TRP A CA 1
ATOM 770 C C . TRP A 1 99 ? -6.279 -15.552 -9.813 1.00 96.44 99 TRP A C 1
ATOM 772 O O . TRP A 1 99 ? -7.401 -15.078 -9.961 1.00 96.44 99 TRP A O 1
ATOM 782 N N . LEU A 1 100 ? -5.339 -14.925 -9.087 1.00 96.62 100 LEU A N 1
ATOM 783 C CA . LEU A 1 100 ? -5.570 -13.598 -8.502 1.00 96.62 100 LEU A CA 1
ATOM 784 C C . LEU A 1 100 ? -5.739 -12.519 -9.580 1.00 96.62 100 LEU A C 1
ATOM 786 O O . LEU A 1 100 ? -6.534 -11.610 -9.385 1.00 96.62 100 LEU A O 1
ATOM 790 N N . PHE A 1 101 ? -5.037 -12.635 -10.710 1.00 95.38 101 PHE A N 1
ATOM 791 C CA . PHE A 1 101 ? -5.162 -11.724 -11.855 1.00 95.38 101 PHE A CA 1
ATOM 792 C C . PHE A 1 101 ? -6.284 -12.130 -12.822 1.00 95.38 101 PHE A C 1
ATOM 794 O O . PHE A 1 101 ? -6.837 -11.286 -13.515 1.00 95.38 101 PHE A O 1
ATOM 801 N N . GLU A 1 102 ? -6.635 -13.414 -12.887 1.00 95.69 102 GLU A N 1
ATOM 802 C CA . GLU A 1 102 ? -7.705 -13.904 -13.771 1.00 95.69 102 GLU A CA 1
ATOM 803 C C . GLU A 1 102 ? -9.109 -13.632 -13.207 1.00 95.69 102 GLU A C 1
ATOM 805 O O . GLU A 1 102 ? -10.067 -13.556 -13.970 1.00 95.69 102 GLU A O 1
ATOM 810 N N . ASN A 1 103 ? -9.241 -13.471 -11.884 1.00 97.25 103 ASN A N 1
ATOM 811 C CA . ASN A 1 103 ? -10.528 -13.281 -11.201 1.00 97.25 103 ASN A CA 1
ATOM 812 C C . ASN A 1 103 ? -10.725 -11.856 -10.658 1.00 97.25 103 ASN A C 1
ATOM 814 O O . ASN A 1 103 ? -11.481 -11.655 -9.704 1.00 97.25 103 ASN A O 1
ATOM 818 N N . VAL A 1 104 ? -10.033 -10.860 -11.215 1.00 96.62 104 VAL A N 1
ATOM 819 C CA . VAL A 1 104 ? -10.199 -9.468 -10.778 1.00 96.62 104 VAL A CA 1
ATOM 820 C C . VAL A 1 104 ? -11.581 -8.967 -11.167 1.00 96.62 104 VAL A C 1
ATOM 822 O O . VAL A 1 104 ? -11.946 -8.973 -12.338 1.00 96.62 104 VAL A O 1
ATOM 825 N N . LEU A 1 105 ? -12.345 -8.519 -10.173 1.00 95.56 105 LEU A N 1
ATOM 826 C CA . LEU A 1 105 ? -13.604 -7.813 -10.386 1.00 95.56 105 LEU A CA 1
ATOM 827 C C . LEU A 1 105 ? -13.325 -6.356 -10.740 1.00 95.56 105 LEU A C 1
ATOM 829 O O . LEU A 1 105 ? -13.876 -5.829 -11.705 1.00 95.56 105 LEU A O 1
ATOM 833 N N . HIS A 1 106 ? -12.442 -5.719 -9.968 1.00 94.44 106 HIS A N 1
ATOM 834 C CA . HIS A 1 106 ? -12.068 -4.329 -10.173 1.00 94.44 106 HIS A CA 1
ATOM 835 C C . HIS A 1 106 ? -10.600 -4.076 -9.832 1.00 94.44 106 HIS A C 1
ATOM 837 O O . HIS A 1 106 ? -10.084 -4.613 -8.852 1.00 94.44 106 HIS A O 1
ATOM 843 N N . TYR A 1 107 ? -9.975 -3.203 -10.615 1.00 92.94 107 TYR A N 1
ATOM 844 C CA . TYR A 1 107 ? -8.706 -2.563 -10.294 1.00 92.94 107 TYR A CA 1
ATOM 845 C C . TYR A 1 107 ? -8.963 -1.131 -9.829 1.00 92.94 107 TYR A C 1
ATOM 847 O O . TYR A 1 107 ? -9.869 -0.482 -10.358 1.00 92.94 107 TYR A O 1
ATOM 855 N N . GLU A 1 108 ? -8.174 -0.643 -8.870 1.00 91.81 108 GLU A N 1
ATOM 856 C CA . GLU A 1 108 ? -8.142 0.771 -8.465 1.00 91.81 108 GLU A CA 1
ATOM 857 C C . GLU A 1 108 ? -9.534 1.377 -8.203 1.00 91.81 108 GLU A C 1
ATOM 859 O O . GLU A 1 108 ? -9.828 2.530 -8.547 1.00 91.81 108 GLU A O 1
ATOM 864 N N . HIS A 1 109 ? -10.433 0.586 -7.615 1.00 89.44 109 HIS A N 1
ATOM 865 C CA . HIS A 1 109 ? -11.844 0.940 -7.522 1.00 89.44 109 HIS A CA 1
ATOM 866 C C . HIS A 1 109 ? -12.098 1.892 -6.356 1.00 89.44 109 HIS A C 1
ATOM 868 O O . HIS A 1 109 ? -11.873 1.540 -5.200 1.00 89.44 109 HIS A O 1
ATOM 874 N N . THR A 1 110 ? -12.578 3.105 -6.642 1.00 92.69 110 THR A N 1
ATOM 875 C CA . THR A 1 110 ? -12.891 4.076 -5.588 1.00 92.69 110 THR A CA 1
ATOM 876 C C . THR A 1 110 ? -14.214 3.729 -4.909 1.00 92.69 110 THR A C 1
ATOM 878 O O . THR A 1 110 ? -15.281 3.776 -5.516 1.00 92.69 110 THR A O 1
ATOM 881 N N . ILE A 1 111 ? -14.131 3.450 -3.613 1.00 92.19 111 ILE A N 1
ATOM 882 C CA . ILE A 1 111 ? -15.258 3.173 -2.729 1.00 92.19 111 ILE A CA 1
ATOM 883 C C . ILE A 1 111 ? -15.466 4.393 -1.842 1.00 92.19 111 ILE A C 1
ATOM 885 O O . ILE A 1 111 ? -14.518 4.848 -1.201 1.00 92.19 111 ILE A O 1
ATOM 889 N N . ILE A 1 112 ? -16.690 4.919 -1.792 1.00 92.81 112 ILE A N 1
ATOM 890 C CA . ILE A 1 112 ? -17.068 5.993 -0.873 1.00 92.81 112 ILE A CA 1
ATOM 891 C C . ILE A 1 112 ? -18.294 5.543 -0.080 1.00 92.81 112 ILE A C 1
ATOM 893 O O . ILE A 1 112 ? -19.288 5.076 -0.637 1.00 92.81 112 ILE A O 1
ATOM 897 N N . TRP A 1 113 ? -18.223 5.671 1.239 1.00 92.19 113 TRP A N 1
ATOM 898 C CA . TRP A 1 113 ? -19.310 5.276 2.129 1.00 92.19 113 TRP A CA 1
ATOM 899 C C . TRP A 1 113 ? -19.423 6.244 3.296 1.00 92.19 113 TRP A C 1
ATOM 901 O O . TRP A 1 113 ? -18.485 6.979 3.602 1.00 92.19 113 TRP A O 1
ATOM 911 N N . ARG A 1 114 ? -20.591 6.258 3.930 1.00 90.81 114 ARG A N 1
ATOM 912 C CA . ARG A 1 114 ? -20.798 6.970 5.185 1.00 90.81 114 ARG A CA 1
ATOM 913 C C . ARG A 1 114 ? -20.610 6.000 6.343 1.00 90.81 114 ARG A C 1
ATOM 915 O O . ARG A 1 114 ? -21.174 4.909 6.308 1.00 90.81 114 ARG A O 1
ATOM 922 N N . ASP A 1 115 ? -19.820 6.380 7.338 1.00 89.88 115 ASP A N 1
ATOM 923 C CA . ASP A 1 115 ? -19.674 5.588 8.560 1.00 89.88 115 ASP A CA 1
ATOM 924 C C . ASP A 1 115 ? -20.739 5.938 9.613 1.00 89.88 115 ASP A C 1
ATOM 926 O O . ASP A 1 115 ? -21.573 6.827 9.422 1.00 89.88 115 ASP A O 1
ATOM 930 N N . GLU A 1 116 ? -20.699 5.241 10.749 1.00 85.56 116 GLU A N 1
ATOM 931 C CA . GLU A 1 116 ? -21.621 5.456 11.871 1.00 85.56 116 GLU A CA 1
ATOM 932 C C . GLU A 1 116 ? -21.496 6.854 12.498 1.00 85.56 116 GLU A C 1
ATOM 934 O O . GLU A 1 116 ? -22.473 7.366 13.042 1.00 85.56 116 GLU A O 1
ATOM 939 N N . SER A 1 117 ? -20.325 7.497 12.397 1.00 83.44 117 SER A N 1
ATOM 940 C CA . SER A 1 117 ? -20.115 8.873 12.868 1.00 83.44 117 SER A CA 1
ATOM 941 C C . SER A 1 117 ? -20.672 9.931 11.905 1.00 83.44 117 SER A C 1
ATOM 943 O O . SER A 1 117 ? -20.732 11.115 12.236 1.00 83.44 117 SER A O 1
ATOM 945 N N . GLY A 1 118 ? -21.123 9.515 10.718 1.00 87.19 118 GLY A N 1
ATOM 946 C CA . GLY A 1 118 ? -21.635 10.390 9.673 1.00 87.19 118 GLY A CA 1
ATOM 947 C C . GLY A 1 118 ? -20.550 10.953 8.754 1.00 87.19 118 GLY A C 1
ATOM 948 O O . GLY A 1 118 ? -20.886 11.703 7.832 1.00 87.19 118 GLY A O 1
ATOM 949 N N . LEU A 1 119 ? -19.282 10.586 8.944 1.00 92.44 119 LEU A N 1
ATOM 950 C CA . LEU A 1 119 ? -18.183 10.983 8.074 1.00 92.44 119 LEU A CA 1
ATOM 951 C C . LEU A 1 119 ? -18.287 10.281 6.718 1.00 92.44 119 LEU A C 1
ATOM 953 O O . LEU A 1 119 ? -18.627 9.103 6.618 1.00 92.44 119 LEU A O 1
ATOM 957 N N . MET A 1 120 ? -17.974 11.023 5.654 1.00 94.50 120 MET A N 1
ATOM 958 C CA . MET A 1 120 ? -17.810 10.452 4.319 1.00 94.50 120 MET A CA 1
ATOM 959 C C . MET A 1 120 ? -16.390 9.915 4.184 1.00 94.50 120 MET A C 1
ATOM 961 O O . MET A 1 120 ? -15.423 10.677 4.182 1.00 94.50 120 MET A O 1
ATOM 965 N N . LEU A 1 121 ? -16.274 8.601 4.067 1.00 95.12 121 LEU A N 1
ATOM 966 C CA . LEU A 1 121 ? -15.018 7.878 3.966 1.00 95.12 121 LEU A CA 1
ATOM 967 C C . LEU A 1 121 ? -14.742 7.478 2.522 1.00 95.12 121 LEU A C 1
ATOM 969 O O . LEU A 1 121 ? -15.661 7.310 1.722 1.00 95.12 121 LEU A O 1
ATOM 973 N N . ARG A 1 122 ? -13.459 7.317 2.190 1.00 95.88 122 ARG A N 1
ATOM 974 C CA . ARG A 1 122 ? -12.997 6.895 0.867 1.00 95.88 122 ARG A CA 1
ATOM 975 C C . ARG A 1 122 ? -11.924 5.818 0.990 1.00 95.88 122 ARG A C 1
ATOM 977 O O . ARG A 1 122 ? -11.038 5.906 1.840 1.00 95.88 122 ARG A O 1
ATOM 984 N N . ALA A 1 123 ? -11.971 4.838 0.098 1.00 96.12 123 ALA A N 1
ATOM 985 C CA . ALA A 1 123 ? -10.926 3.845 -0.116 1.00 96.12 123 ALA A CA 1
ATOM 986 C C . ALA A 1 123 ? -10.711 3.628 -1.617 1.00 96.12 123 ALA A C 1
ATOM 988 O O . ALA A 1 123 ? -11.609 3.874 -2.421 1.00 96.12 123 ALA A O 1
ATOM 989 N N . ARG A 1 124 ? -9.518 3.165 -1.992 1.00 95.69 124 ARG A N 1
ATOM 990 C CA . ARG A 1 124 ? -9.196 2.733 -3.354 1.00 95.69 124 ARG A CA 1
ATOM 991 C C . ARG A 1 124 ? -8.269 1.518 -3.265 1.00 95.69 124 ARG A C 1
ATOM 993 O O . ARG A 1 124 ? -7.060 1.705 -3.187 1.00 95.69 124 ARG A O 1
ATOM 1000 N N . PRO A 1 125 ? -8.817 0.298 -3.136 1.00 95.88 125 PRO A N 1
ATOM 1001 C CA . PRO A 1 125 ? -8.004 -0.910 -3.154 1.00 95.88 125 PRO A CA 1
ATOM 1002 C C . PRO A 1 125 ? -7.367 -1.103 -4.533 1.00 95.88 125 PRO A C 1
ATOM 1004 O O . PRO A 1 125 ? -8.044 -0.896 -5.544 1.00 95.88 125 PRO A O 1
ATOM 1007 N N . ASP A 1 126 ? -6.114 -1.562 -4.561 1.00 96.06 126 ASP A N 1
ATOM 1008 C CA . ASP A 1 126 ? -5.396 -1.905 -5.796 1.00 96.06 126 ASP A CA 1
ATOM 1009 C C . ASP A 1 126 ? -6.204 -2.892 -6.643 1.00 96.06 126 ASP A C 1
ATOM 1011 O O . ASP A 1 126 ? -6.373 -2.728 -7.853 1.00 96.06 126 ASP A O 1
ATOM 1015 N N . MET A 1 127 ? -6.726 -3.927 -5.977 1.00 96.38 127 MET A N 1
ATOM 1016 C CA . MET A 1 127 ? -7.489 -5.008 -6.580 1.0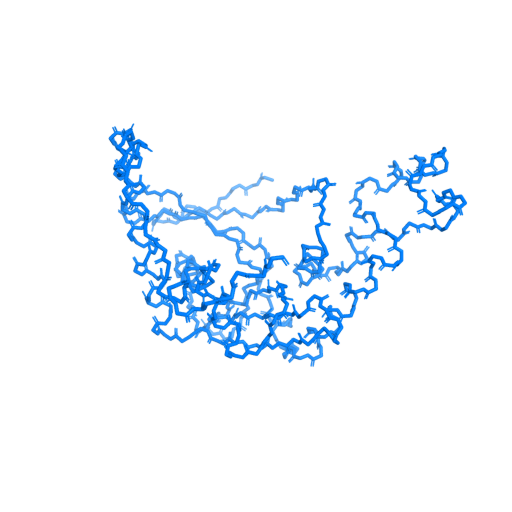0 96.38 127 MET A CA 1
ATOM 1017 C C . MET A 1 127 ? -8.619 -5.479 -5.662 1.00 96.38 127 MET A C 1
ATOM 1019 O O . MET A 1 127 ? -8.450 -5.645 -4.454 1.00 96.38 127 MET A O 1
ATOM 1023 N N . ILE A 1 128 ? -9.761 -5.787 -6.270 1.00 97.81 128 ILE A N 1
ATOM 1024 C CA . ILE A 1 128 ? -10.845 -6.562 -5.664 1.00 97.81 128 ILE A CA 1
ATOM 1025 C C . ILE A 1 128 ? -10.989 -7.833 -6.492 1.00 97.81 128 ILE A C 1
ATOM 1027 O O . ILE A 1 128 ? -11.322 -7.772 -7.675 1.00 97.81 128 ILE A O 1
ATOM 1031 N N . VAL A 1 129 ? -10.720 -8.986 -5.883 1.00 98.38 129 VAL A N 1
ATOM 1032 C CA . VAL A 1 129 ? -10.649 -10.276 -6.583 1.00 98.38 129 VAL A CA 1
ATOM 1033 C C . VAL A 1 129 ? -11.769 -11.192 -6.117 1.00 98.38 129 VAL A C 1
ATOM 1035 O O . VAL A 1 129 ? -11.956 -11.373 -4.916 1.00 98.38 129 VAL A O 1
ATOM 1038 N N . SER A 1 130 ? -12.494 -11.806 -7.051 1.00 98.19 130 SER A N 1
ATOM 1039 C CA . SER A 1 130 ? -13.527 -12.792 -6.732 1.00 98.19 130 SER A CA 1
ATOM 1040 C C . SER A 1 130 ? -12.920 -14.100 -6.222 1.00 98.19 130 SER A C 1
ATOM 1042 O O . SER A 1 130 ? -11.938 -14.616 -6.759 1.00 98.19 130 SER A O 1
ATOM 1044 N N . ARG A 1 131 ? -13.557 -14.672 -5.198 1.00 97.25 131 ARG A N 1
ATOM 1045 C CA . ARG A 1 131 ? -13.340 -16.039 -4.726 1.00 97.25 131 ARG A CA 1
ATOM 1046 C C . ARG A 1 131 ? -14.687 -16.684 -4.399 1.00 97.25 131 ARG A C 1
ATOM 1048 O O . ARG A 1 131 ? -15.029 -16.904 -3.238 1.00 97.25 131 ARG A O 1
ATOM 1055 N N . GLY A 1 132 ? -15.458 -16.974 -5.445 1.00 95.56 132 GLY A N 1
ATOM 1056 C CA . GLY A 1 132 ? -16.832 -17.461 -5.310 1.00 95.56 132 GLY A CA 1
ATOM 1057 C C . GLY A 1 132 ? -17.743 -16.357 -4.777 1.00 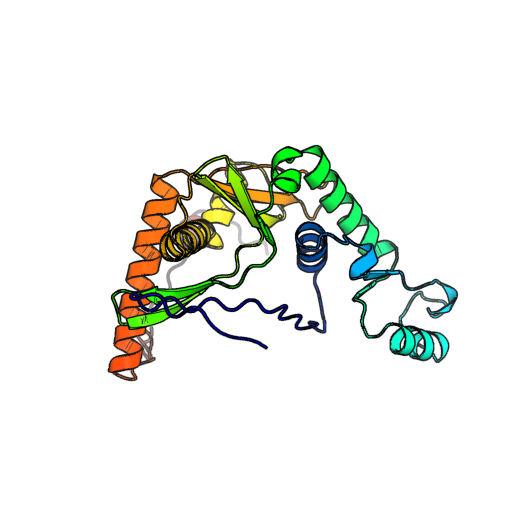95.56 132 GLY A C 1
ATOM 1058 O O . GLY A 1 132 ? -17.766 -15.263 -5.333 1.00 95.56 132 GLY A O 1
ATOM 1059 N N . GLU A 1 133 ? -18.455 -16.632 -3.684 1.00 95.75 133 GLU A N 1
ATOM 1060 C CA . GLU A 1 133 ? -19.314 -15.653 -2.991 1.00 95.75 133 GLU A CA 1
ATOM 1061 C C . GLU A 1 133 ? -18.516 -14.637 -2.150 1.00 95.75 133 GLU A C 1
ATOM 1063 O O . GLU A 1 133 ? -19.077 -13.676 -1.623 1.00 95.75 133 GLU A O 1
ATOM 1068 N N . HIS A 1 134 ? -17.201 -14.837 -2.027 1.00 98.31 134 HIS A N 1
ATOM 1069 C CA . HIS A 1 134 ? -16.305 -13.975 -1.266 1.00 98.31 134 HIS A CA 1
ATOM 1070 C C . HIS A 1 134 ? -15.414 -13.117 -2.167 1.00 98.31 134 HIS A C 1
ATOM 1072 O O . HIS A 1 134 ? -15.263 -13.382 -3.362 1.00 98.31 134 HIS A O 1
ATOM 1078 N N . VAL A 1 135 ? -14.764 -12.118 -1.566 1.00 98.44 135 VAL A N 1
ATOM 1079 C CA . VAL A 1 135 ? -13.712 -11.328 -2.221 1.00 98.44 135 VAL A CA 1
ATOM 1080 C C . VAL A 1 135 ? -12.397 -11.364 -1.446 1.00 98.44 135 VAL A C 1
ATOM 1082 O O . VAL A 1 135 ? -12.365 -11.513 -0.226 1.00 98.44 135 VAL A O 1
ATOM 1085 N N . ILE A 1 136 ? -11.294 -11.216 -2.168 1.00 98.69 136 ILE A N 1
ATOM 1086 C CA . ILE A 1 136 ? -9.955 -11.012 -1.618 1.00 98.69 136 ILE A CA 1
ATOM 1087 C C . ILE A 1 136 ? -9.496 -9.615 -2.012 1.00 98.69 136 ILE A C 1
ATOM 1089 O O . ILE A 1 136 ? -9.804 -9.145 -3.109 1.00 98.69 136 ILE A O 1
ATOM 1093 N N . LEU A 1 137 ? -8.749 -8.974 -1.116 1.00 98.50 137 LEU A N 1
ATOM 1094 C CA . LEU A 1 137 ? -8.237 -7.617 -1.276 1.00 98.50 137 LEU A CA 1
ATOM 1095 C C . LEU A 1 137 ? -6.699 -7.638 -1.295 1.00 98.50 137 LEU A C 1
ATOM 1097 O O . LEU A 1 137 ? -6.079 -7.503 -0.235 1.00 98.50 137 LEU A O 1
ATOM 1101 N N . PRO A 1 138 ? -6.060 -7.895 -2.453 1.00 98.44 138 PRO A N 1
ATOM 1102 C CA . PRO A 1 138 ? -4.622 -7.744 -2.612 1.00 98.44 138 PRO A CA 1
ATOM 1103 C C . PRO A 1 138 ? -4.212 -6.278 -2.697 1.00 98.44 138 PRO A C 1
ATOM 1105 O O . PRO A 1 138 ? -4.891 -5.471 -3.326 1.00 98.44 138 PRO A O 1
ATOM 1108 N N . ASP A 1 139 ? -3.062 -5.974 -2.113 1.00 97.81 139 ASP A N 1
ATOM 1109 C CA . ASP A 1 139 ? -2.414 -4.671 -2.178 1.00 97.81 139 ASP A CA 1
ATOM 1110 C C . ASP A 1 139 ? -0.902 -4.869 -2.400 1.00 97.81 139 ASP A C 1
ATOM 1112 O O . ASP A 1 139 ? -0.239 -5.641 -1.691 1.00 97.81 139 ASP A O 1
ATOM 1116 N N . PHE A 1 140 ? -0.361 -4.229 -3.436 1.00 97.31 140 PHE A N 1
ATOM 1117 C CA . PHE A 1 140 ? 1.037 -4.330 -3.830 1.00 97.31 140 PHE A CA 1
ATOM 1118 C C . PHE A 1 140 ? 1.869 -3.261 -3.141 1.00 97.31 140 PHE A C 1
ATOM 1120 O O . PHE A 1 140 ? 1.595 -2.064 -3.212 1.00 97.31 140 PHE A O 1
ATOM 1127 N N . LYS A 1 141 ? 2.984 -3.687 -2.547 1.00 95.12 141 LYS A N 1
ATOM 1128 C CA . LYS A 1 141 ? 3.941 -2.781 -1.914 1.00 95.12 141 LYS A CA 1
ATOM 1129 C C . LYS A 1 141 ? 5.315 -2.968 -2.512 1.00 95.12 141 LYS A C 1
ATOM 1131 O O . LYS A 1 141 ? 5.803 -4.081 -2.660 1.00 95.12 141 LYS A O 1
ATOM 1136 N N . THR A 1 142 ? 5.994 -1.869 -2.789 1.00 94.81 142 THR A N 1
ATOM 1137 C CA . THR A 1 142 ? 7.424 -1.913 -3.079 1.00 94.81 142 THR A CA 1
ATOM 1138 C C . THR A 1 142 ? 8.202 -1.644 -1.792 1.00 94.81 142 THR A C 1
ATOM 1140 O O . THR A 1 142 ? 7.876 -0.733 -1.035 1.00 94.81 142 THR A O 1
ATOM 1143 N N . THR A 1 143 ? 9.222 -2.448 -1.506 1.00 94.00 143 THR A N 1
ATOM 1144 C CA . THR A 1 143 ? 9.964 -2.407 -0.232 1.00 94.00 143 THR A CA 1
ATOM 1145 C C . THR A 1 143 ? 11.453 -2.673 -0.453 1.00 94.00 143 THR A C 1
ATOM 1147 O O . THR A 1 143 ? 11.872 -2.965 -1.563 1.00 94.00 143 THR A O 1
ATOM 1150 N N . ARG A 1 144 ? 12.282 -2.534 0.582 1.00 91.25 144 ARG A N 1
ATOM 1151 C CA . ARG A 1 144 ? 13.681 -3.002 0.588 1.00 91.25 144 ARG A CA 1
ATOM 1152 C C . ARG A 1 144 ? 13.854 -4.329 1.321 1.00 91.25 144 ARG A C 1
ATOM 1154 O O . ARG A 1 144 ? 14.964 -4.838 1.400 1.00 91.25 144 ARG A O 1
ATOM 1161 N N . THR A 1 145 ? 12.793 -4.842 1.943 1.00 87.31 145 THR A N 1
ATOM 1162 C CA . THR A 1 145 ? 12.847 -6.111 2.661 1.00 87.31 145 THR A CA 1
ATOM 1163 C C . THR A 1 145 ? 11.534 -6.855 2.507 1.00 87.31 145 THR A C 1
ATOM 1165 O O . THR A 1 145 ? 10.463 -6.302 2.727 1.00 87.31 145 THR A O 1
ATOM 1168 N N . THR A 1 146 ? 11.598 -8.132 2.153 1.00 90.56 146 THR A N 1
ATOM 1169 C CA . THR A 1 146 ? 10.386 -8.930 1.925 1.00 90.56 146 THR A CA 1
ATOM 1170 C C . THR A 1 146 ? 10.223 -10.053 2.937 1.00 90.56 146 THR A C 1
ATOM 1172 O O . THR A 1 146 ? 9.223 -10.765 2.885 1.00 90.56 146 THR A O 1
ATOM 1175 N N . THR A 1 147 ? 11.200 -10.306 3.819 1.00 93.31 147 THR A N 1
ATOM 1176 C CA . THR A 1 147 ? 11.141 -11.446 4.759 1.00 93.31 147 THR A CA 1
ATOM 1177 C C . THR A 1 147 ? 10.111 -11.183 5.841 1.00 93.31 147 THR A C 1
ATOM 1179 O O . THR A 1 147 ? 9.950 -10.038 6.240 1.00 93.31 147 THR A O 1
ATOM 1182 N N . ALA A 1 148 ? 9.439 -12.217 6.353 1.00 91.44 148 ALA A N 1
ATOM 1183 C CA . ALA A 1 148 ? 8.368 -12.020 7.331 1.00 91.44 148 ALA A CA 1
ATOM 1184 C C . ALA A 1 148 ? 8.851 -11.217 8.551 1.00 91.44 148 ALA A C 1
ATOM 1186 O O . ALA A 1 148 ? 8.178 -10.294 8.996 1.00 91.44 148 ALA A O 1
ATOM 1187 N N . ARG A 1 149 ? 10.069 -11.508 9.032 1.00 89.19 149 ARG A N 1
ATOM 1188 C CA . ARG A 1 149 ? 10.682 -10.823 10.177 1.00 89.19 149 ARG A CA 1
ATOM 1189 C C . ARG A 1 149 ? 10.890 -9.328 9.929 1.00 89.19 149 ARG A C 1
ATOM 1191 O O . ARG A 1 149 ? 10.596 -8.527 10.807 1.00 89.19 149 ARG A O 1
ATOM 1198 N N . THR A 1 150 ? 11.436 -8.960 8.774 1.00 88.75 150 THR A N 1
ATOM 1199 C CA . THR A 1 150 ? 11.776 -7.563 8.466 1.00 88.75 150 THR A CA 1
ATOM 1200 C C . THR A 1 150 ? 10.562 -6.785 7.965 1.00 88.75 150 THR A C 1
ATOM 1202 O O . THR A 1 150 ? 10.348 -5.647 8.367 1.00 88.75 150 THR A O 1
ATOM 1205 N N . PHE A 1 151 ? 9.717 -7.425 7.159 1.00 94.88 151 PHE A N 1
ATOM 1206 C CA . PHE A 1 151 ? 8.532 -6.812 6.576 1.00 94.88 151 PHE A CA 1
ATOM 1207 C C . PHE A 1 151 ? 7.411 -6.604 7.601 1.00 94.88 151 PHE A C 1
ATOM 1209 O O . PHE A 1 151 ? 6.664 -5.639 7.490 1.00 94.88 151 PHE A O 1
ATOM 1216 N N . ALA A 1 152 ? 7.307 -7.432 8.647 1.00 95.50 152 ALA A N 1
ATOM 1217 C CA . ALA A 1 152 ? 6.343 -7.191 9.725 1.00 95.50 152 ALA A CA 1
ATOM 1218 C C . ALA A 1 152 ? 6.561 -5.828 10.412 1.00 95.50 152 ALA A C 1
ATOM 1220 O O . ALA A 1 152 ? 5.592 -5.157 10.767 1.00 95.50 152 ALA A O 1
ATOM 1221 N N . ALA A 1 153 ? 7.816 -5.381 10.548 1.00 92.62 153 ALA A N 1
ATOM 1222 C CA . ALA A 1 153 ? 8.115 -4.051 11.074 1.00 92.62 153 ALA A CA 1
ATOM 1223 C C . ALA A 1 153 ? 7.609 -2.945 10.133 1.00 92.62 153 ALA A C 1
ATOM 1225 O O . ALA A 1 153 ? 7.024 -1.971 10.602 1.00 92.62 153 ALA A O 1
ATOM 1226 N N . ASP A 1 154 ? 7.753 -3.126 8.817 1.00 94.62 154 ASP A N 1
ATOM 1227 C CA . ASP A 1 154 ? 7.202 -2.214 7.808 1.00 94.62 154 ASP A CA 1
ATOM 1228 C C . ASP A 1 154 ? 5.663 -2.179 7.855 1.00 94.62 154 ASP A C 1
ATOM 1230 O O . ASP A 1 154 ? 5.071 -1.101 7.813 1.00 94.62 154 ASP A O 1
ATOM 1234 N N . VAL A 1 155 ? 4.999 -3.329 8.034 1.00 96.75 155 VAL A N 1
ATOM 1235 C CA . VAL A 1 155 ? 3.530 -3.419 8.181 1.00 96.75 155 VAL A CA 1
ATOM 1236 C C . VAL A 1 155 ? 3.021 -2.583 9.359 1.00 96.75 155 VAL A C 1
ATOM 1238 O O . VAL A 1 155 ? 1.965 -1.949 9.256 1.00 96.75 155 VAL A O 1
ATOM 1241 N N . VAL A 1 156 ? 3.754 -2.561 10.475 1.00 96.38 156 VAL A N 1
ATOM 1242 C CA . VAL A 1 156 ? 3.424 -1.716 11.632 1.00 96.38 156 VAL A CA 1
ATOM 1243 C C . VAL A 1 156 ? 3.764 -0.257 11.341 1.00 96.38 156 VAL A C 1
ATOM 1245 O O . VAL A 1 156 ? 2.890 0.602 11.441 1.00 96.38 156 VAL A O 1
ATOM 1248 N N . LYS A 1 157 ? 5.007 0.014 10.926 1.00 95.06 157 LYS A N 1
ATOM 1249 C CA . LYS A 1 157 ? 5.549 1.358 10.683 1.00 95.06 157 LYS A CA 1
ATOM 1250 C C . LYS A 1 157 ? 4.710 2.161 9.694 1.00 95.06 157 LYS A C 1
ATOM 1252 O O . LYS A 1 157 ? 4.406 3.322 9.947 1.00 95.06 157 LYS A O 1
ATOM 1257 N N . TYR A 1 158 ? 4.340 1.549 8.574 1.00 96.00 158 TYR A N 1
ATOM 1258 C CA . TYR A 1 158 ? 3.558 2.195 7.521 1.00 96.00 158 TYR A CA 1
ATOM 1259 C C . TYR A 1 158 ? 2.048 1.995 7.696 1.00 96.00 158 TYR A C 1
ATOM 1261 O O . TYR A 1 158 ? 1.257 2.551 6.939 1.00 96.00 158 TYR A O 1
ATOM 1269 N N . GLY A 1 159 ? 1.624 1.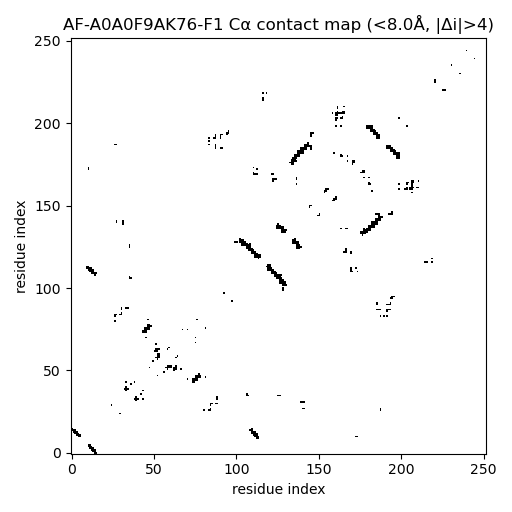237 8.711 1.00 97.88 159 GLY A N 1
ATOM 1270 C CA . GLY A 1 159 ? 0.213 1.034 9.020 1.00 97.88 159 GLY A CA 1
ATOM 1271 C C . GLY A 1 159 ? -0.538 0.192 7.989 1.00 97.88 159 GLY A C 1
ATOM 1272 O O . GLY A 1 159 ? -1.734 0.394 7.810 1.00 97.88 159 GLY A O 1
ATOM 1273 N N . TYR A 1 160 ? 0.112 -0.760 7.316 1.00 98.19 160 TYR A N 1
ATOM 1274 C CA . TYR A 1 160 ? -0.556 -1.593 6.305 1.00 98.19 160 TYR A CA 1
ATOM 1275 C C . TYR A 1 160 ? -1.663 -2.477 6.894 1.00 98.19 160 TYR A C 1
ATOM 1277 O O . TYR A 1 160 ? -2.636 -2.784 6.217 1.00 98.19 160 TYR A O 1
ATOM 1285 N N . HIS A 1 161 ? -1.576 -2.825 8.177 1.00 98.50 161 HIS A N 1
ATOM 1286 C CA . HIS A 1 161 ? -2.658 -3.497 8.901 1.00 98.50 161 HIS A CA 1
ATOM 1287 C C . HIS A 1 161 ? -3.906 -2.605 9.058 1.00 98.50 161 HIS A C 1
ATOM 1289 O O . HIS A 1 161 ? -5.027 -3.082 8.890 1.00 98.50 161 HIS A O 1
ATOM 1295 N N . ARG A 1 162 ? -3.724 -1.293 9.289 1.00 98.69 162 ARG A N 1
ATOM 1296 C CA . ARG A 1 162 ? -4.812 -0.299 9.259 1.00 98.69 162 ARG A CA 1
ATOM 1297 C C . ARG A 1 162 ? -5.431 -0.194 7.872 1.00 98.69 162 ARG A C 1
ATOM 1299 O O . ARG A 1 162 ? -6.650 -0.203 7.758 1.00 98.69 162 ARG A O 1
ATOM 1306 N N . GLN A 1 163 ? -4.601 -0.139 6.829 1.00 98.50 163 GLN A N 1
ATOM 1307 C CA . GLN A 1 163 ? -5.061 -0.099 5.437 1.00 98.50 163 GLN A CA 1
ATOM 1308 C C . GLN A 1 163 ? -5.857 -1.357 5.067 1.00 98.50 163 GLN A C 1
ATOM 1310 O O . GLN A 1 163 ? -6.958 -1.252 4.537 1.00 98.50 163 GLN A O 1
ATOM 1315 N N . GLY A 1 164 ? -5.347 -2.543 5.406 1.00 98.31 164 GLY A N 1
ATOM 1316 C CA . GLY A 1 164 ? -6.035 -3.806 5.147 1.00 98.31 164 GLY A CA 1
ATOM 1317 C C . GLY A 1 164 ? -7.396 -3.898 5.841 1.00 98.31 164 GLY A C 1
ATOM 1318 O O . GLY A 1 164 ? -8.343 -4.388 5.233 1.00 98.31 164 GLY A O 1
ATOM 1319 N N . ALA A 1 165 ? -7.514 -3.385 7.071 1.00 98.44 165 ALA A N 1
ATOM 1320 C CA . ALA A 1 165 ? -8.794 -3.265 7.770 1.00 98.44 165 ALA A CA 1
ATOM 1321 C C . ALA A 1 165 ? -9.724 -2.227 7.117 1.00 98.44 165 ALA A C 1
ATOM 1323 O O . ALA A 1 165 ? -10.914 -2.476 6.965 1.00 98.44 165 ALA A O 1
ATOM 1324 N N . TRP A 1 166 ? -9.177 -1.093 6.674 1.00 98.38 166 TRP A N 1
ATOM 1325 C CA . TRP A 1 166 ? -9.928 -0.042 5.985 1.00 98.38 166 TRP A CA 1
ATOM 1326 C C . TRP A 1 166 ? -10.568 -0.541 4.689 1.00 98.38 166 TRP A C 1
ATOM 1328 O O . TRP A 1 166 ? -11.745 -0.300 4.436 1.00 98.38 166 TRP A O 1
ATOM 1338 N N . TYR A 1 167 ? -9.806 -1.277 3.876 1.00 98.19 167 TYR A N 1
ATOM 1339 C CA . TYR A 1 167 ? -10.306 -1.859 2.630 1.00 98.19 167 TYR A CA 1
ATOM 1340 C C . TYR A 1 167 ? -11.311 -2.977 2.889 1.00 98.19 167 TYR A C 1
ATOM 1342 O O . TYR A 1 167 ? -12.287 -3.099 2.151 1.00 98.19 167 TYR A O 1
ATOM 1350 N N . TRP A 1 168 ? -11.108 -3.760 3.951 1.00 97.88 168 TRP A N 1
ATOM 1351 C CA . TRP A 1 168 ? -12.072 -4.765 4.384 1.00 97.88 168 TRP A CA 1
ATOM 1352 C C . TRP A 1 168 ? -13.425 -4.131 4.708 1.00 97.88 168 TRP A C 1
ATOM 1354 O O . TRP A 1 168 ? -14.448 -4.558 4.178 1.00 97.88 168 TRP A O 1
ATOM 1364 N N . ASP A 1 169 ? -13.430 -3.089 5.537 1.00 96.69 169 ASP A N 1
ATOM 1365 C CA . ASP A 1 169 ? -14.657 -2.408 5.948 1.00 96.69 169 ASP A CA 1
ATOM 1366 C C . ASP A 1 169 ? -15.317 -1.681 4.756 1.00 96.69 169 ASP A C 1
ATOM 1368 O O . ASP A 1 169 ? -16.538 -1.722 4.615 1.00 96.69 169 ASP A O 1
ATOM 1372 N N . ALA A 1 170 ? -14.527 -1.123 3.830 1.00 96.19 170 ALA A N 1
ATOM 1373 C CA . ALA A 1 170 ? -15.030 -0.561 2.574 1.00 96.19 170 ALA A CA 1
ATOM 1374 C C . ALA A 1 170 ? -15.712 -1.618 1.681 1.00 96.19 170 ALA A C 1
ATOM 1376 O O . ALA A 1 170 ? -16.773 -1.360 1.114 1.00 96.19 170 ALA A O 1
ATOM 1377 N N . ALA A 1 171 ? -15.142 -2.824 1.569 1.00 95.81 171 ALA A N 1
ATOM 1378 C CA . ALA A 1 171 ? -15.749 -3.923 0.818 1.00 95.81 171 ALA A CA 1
ATOM 1379 C C . ALA A 1 171 ? -17.059 -4.402 1.470 1.00 95.81 171 ALA A C 1
ATOM 1381 O O . ALA A 1 171 ? -18.050 -4.611 0.771 1.00 95.81 171 ALA A O 1
ATOM 1382 N N . VAL A 1 172 ? -17.095 -4.504 2.805 1.00 96.00 172 VAL A N 1
ATOM 1383 C CA . VAL A 1 172 ? -18.330 -4.799 3.556 1.00 96.00 172 VAL A CA 1
ATOM 1384 C C . VAL A 1 172 ? -19.388 -3.723 3.312 1.00 96.00 172 VAL A C 1
ATOM 1386 O O . VAL A 1 172 ? -20.548 -4.056 3.077 1.00 96.00 172 VAL A O 1
ATOM 1389 N N . ALA A 1 173 ? -19.000 -2.445 3.294 1.00 93.19 173 ALA A N 1
ATOM 1390 C CA . ALA A 1 173 ? -19.911 -1.345 2.989 1.00 93.19 173 ALA A CA 1
ATOM 1391 C C . ALA A 1 173 ? -20.495 -1.437 1.568 1.00 93.19 173 ALA A C 1
ATOM 1393 O O . ALA A 1 173 ? -21.606 -0.978 1.346 1.00 93.19 173 ALA A O 1
ATOM 1394 N N . LEU A 1 174 ? -19.815 -2.080 0.613 1.00 90.50 174 LEU A N 1
ATOM 1395 C CA . LEU A 1 174 ? -20.367 -2.383 -0.716 1.00 90.50 174 LEU A CA 1
ATOM 1396 C C . LEU A 1 174 ? -21.264 -3.632 -0.760 1.00 90.50 174 LEU A C 1
ATOM 1398 O O . LEU A 1 174 ? -21.696 -4.037 -1.837 1.00 90.50 174 LEU A O 1
ATOM 1402 N N . GLY A 1 175 ? -21.528 -4.272 0.380 1.00 94.06 175 GLY A N 1
ATOM 1403 C CA . GLY A 1 175 ? -22.256 -5.540 0.444 1.00 94.06 175 GLY A CA 1
ATOM 1404 C C . GLY A 1 175 ? -21.434 -6.743 -0.029 1.00 94.06 175 GLY A C 1
ATOM 1405 O O . GLY A 1 175 ? -21.996 -7.808 -0.282 1.00 94.06 175 GLY A O 1
ATOM 1406 N N . MET A 1 176 ? -20.111 -6.599 -0.160 1.00 96.19 176 MET A N 1
ATOM 1407 C CA . MET A 1 176 ? -19.221 -7.714 -0.476 1.00 96.19 176 MET A CA 1
ATOM 1408 C C . MET A 1 176 ? -18.860 -8.489 0.794 1.00 96.19 176 MET A C 1
ATOM 1410 O O . MET A 1 176 ? -18.876 -7.955 1.902 1.00 96.19 176 MET A O 1
ATOM 1414 N N . SER A 1 177 ? -18.477 -9.755 0.625 1.00 97.88 177 SER A N 1
ATOM 1415 C CA . SER A 1 177 ? -18.028 -10.622 1.721 1.00 97.88 177 SER A CA 1
ATOM 1416 C C . SER A 1 177 ? -16.515 -10.860 1.640 1.00 97.88 177 SER A C 1
ATOM 1418 O O . SER A 1 177 ? -16.096 -11.886 1.096 1.00 97.88 177 SER A O 1
ATOM 1420 N N . PRO A 1 178 ? -15.664 -9.932 2.120 1.00 97.88 178 PRO A N 1
ATOM 1421 C CA . PRO A 1 178 ? -14.219 -10.138 2.118 1.00 97.88 178 PRO A CA 1
ATOM 1422 C C . PRO A 1 178 ? -13.824 -11.342 2.983 1.00 97.88 178 PRO A C 1
ATOM 1424 O O . PRO A 1 178 ? -14.381 -11.558 4.059 1.00 97.88 178 PRO A O 1
ATOM 1427 N N . CYS A 1 179 ? -12.862 -12.134 2.506 1.00 98.00 179 CYS A N 1
ATOM 1428 C CA . CYS A 1 179 ? -12.345 -13.302 3.223 1.00 98.00 179 CYS A CA 1
ATOM 1429 C C . CYS A 1 179 ? -10.834 -13.260 3.485 1.00 98.00 179 CYS A C 1
ATOM 1431 O O . CYS A 1 179 ? -10.368 -14.022 4.324 1.00 98.00 179 CYS A O 1
ATOM 1433 N N . ALA A 1 180 ? -10.073 -12.396 2.801 1.00 98.12 180 ALA A N 1
ATOM 1434 C CA . ALA A 1 180 ? -8.646 -12.189 3.059 1.00 98.12 180 ALA A CA 1
ATOM 1435 C C . ALA A 1 180 ? -8.180 -10.797 2.594 1.00 98.12 180 ALA A C 1
ATOM 1437 O O . ALA A 1 180 ? -8.573 -10.338 1.518 1.00 98.12 180 ALA A O 1
ATOM 1438 N N . SER A 1 181 ? -7.282 -10.179 3.367 1.00 98.31 181 SER A N 1
ATOM 1439 C CA . SER A 1 181 ? -6.490 -9.013 2.949 1.00 98.31 181 SER A CA 1
ATOM 1440 C C . SER A 1 181 ? -5.049 -9.457 2.730 1.00 98.31 181 SER A C 1
ATOM 1442 O O . SER A 1 181 ? -4.397 -9.922 3.670 1.00 98.31 181 SER A O 1
ATOM 1444 N N . LEU A 1 182 ? -4.558 -9.333 1.497 1.00 98.62 182 LEU A N 1
ATOM 1445 C CA . LEU A 1 182 ? -3.204 -9.742 1.130 1.00 98.62 182 LEU A CA 1
ATOM 1446 C C . LEU A 1 182 ? -2.315 -8.515 0.949 1.00 98.62 182 LEU A C 1
ATOM 1448 O O . LEU A 1 182 ? -2.681 -7.584 0.243 1.00 98.62 182 LEU A O 1
ATOM 1452 N N . ILE A 1 183 ? -1.117 -8.556 1.522 1.00 98.25 183 ILE A N 1
ATOM 1453 C CA . ILE A 1 183 ? -0.047 -7.606 1.230 1.00 98.25 183 ILE A CA 1
ATOM 1454 C C . ILE A 1 183 ? 1.007 -8.342 0.409 1.00 98.25 183 ILE A C 1
ATOM 1456 O O . ILE A 1 183 ? 1.539 -9.374 0.835 1.00 98.25 183 ILE A O 1
ATOM 1460 N N . ILE A 1 184 ? 1.313 -7.809 -0.77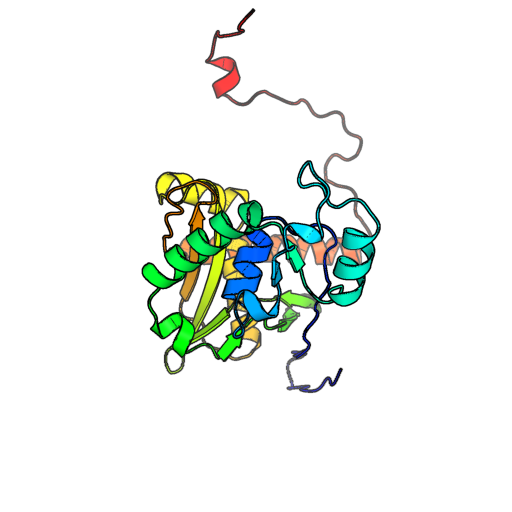0 1.00 98.38 184 ILE A N 1
ATOM 1461 C CA . ILE A 1 184 ? 2.237 -8.400 -1.737 1.00 98.38 184 ILE A CA 1
ATOM 1462 C C . ILE A 1 184 ? 3.459 -7.485 -1.864 1.00 98.38 184 ILE A C 1
ATOM 1464 O O . ILE A 1 184 ? 3.488 -6.596 -2.720 1.00 98.38 184 ILE A O 1
ATOM 1468 N N . PRO A 1 185 ? 4.474 -7.648 -0.995 1.00 97.69 185 PRO A N 1
ATOM 1469 C CA . PRO A 1 185 ? 5.708 -6.896 -1.114 1.00 97.69 185 PRO A CA 1
ATOM 1470 C C . PRO A 1 185 ? 6.603 -7.421 -2.240 1.00 97.69 185 PRO A C 1
ATOM 1472 O O . PRO A 1 185 ? 6.868 -8.624 -2.322 1.00 97.69 185 PRO A O 1
ATOM 1475 N N . VAL A 1 186 ? 7.159 -6.502 -3.027 1.00 97.25 186 VAL A N 1
ATOM 1476 C CA . VAL A 1 186 ? 8.248 -6.735 -3.981 1.00 97.25 186 VAL A CA 1
ATOM 1477 C C . VAL A 1 186 ? 9.463 -5.873 -3.635 1.00 97.25 186 VAL A C 1
ATOM 1479 O O . VAL A 1 186 ? 9.344 -4.680 -3.347 1.00 97.25 186 VAL A O 1
ATOM 1482 N N . ASP A 1 187 ? 10.646 -6.483 -3.636 1.00 95.25 187 ASP A N 1
ATOM 1483 C CA . ASP A 1 187 ? 11.900 -5.795 -3.338 1.00 95.25 187 ASP A CA 1
ATOM 1484 C C . ASP A 1 187 ? 12.303 -4.834 -4.476 1.00 95.25 187 ASP A C 1
ATOM 1486 O O . ASP A 1 187 ? 12.393 -5.213 -5.648 1.00 95.25 187 ASP A O 1
ATOM 1490 N N . LYS A 1 188 ? 12.586 -3.574 -4.133 1.00 92.00 188 LYS A N 1
ATOM 1491 C CA . LYS A 1 188 ? 13.109 -2.545 -5.043 1.00 92.00 188 LYS A CA 1
ATOM 1492 C C . LYS A 1 188 ? 14.561 -2.825 -5.446 1.00 92.00 188 LYS A C 1
ATOM 1494 O O . LYS A 1 188 ? 15.043 -2.240 -6.414 1.00 92.00 188 LYS A O 1
ATOM 1499 N N . THR A 1 189 ? 15.267 -3.693 -4.726 1.00 90.62 189 THR A N 1
ATOM 1500 C CA . THR A 1 189 ? 16.667 -4.049 -4.978 1.00 90.62 189 THR A CA 1
ATOM 1501 C C . THR A 1 189 ? 16.778 -5.415 -5.664 1.00 90.62 189 THR A C 1
ATOM 1503 O O . THR A 1 189 ? 15.961 -6.302 -5.405 1.00 90.62 189 THR A O 1
ATOM 1506 N N . PRO A 1 190 ? 17.763 -5.630 -6.561 1.00 89.62 190 PRO A N 1
ATOM 1507 C CA . PRO A 1 190 ? 18.034 -6.956 -7.111 1.00 89.62 190 PRO A CA 1
ATOM 1508 C C . PRO A 1 190 ? 18.252 -7.986 -5.988 1.00 89.62 190 PRO A C 1
ATOM 1510 O O . PRO A 1 190 ? 19.014 -7.733 -5.064 1.00 89.62 190 PRO A O 1
ATOM 1513 N N . ALA A 1 191 ? 17.635 -9.169 -6.020 1.00 90.75 191 ALA A N 1
ATOM 1514 C CA . ALA A 1 191 ? 16.985 -9.850 -7.148 1.00 90.75 191 ALA A CA 1
ATOM 1515 C C . ALA A 1 191 ? 15.465 -9.604 -7.320 1.00 90.75 191 ALA A C 1
ATOM 1517 O O . ALA A 1 191 ? 14.805 -10.367 -8.027 1.00 90.75 191 ALA A O 1
ATOM 1518 N N . HIS A 1 192 ? 14.913 -8.548 -6.716 1.00 94.38 192 HIS A N 1
ATOM 1519 C CA . HIS A 1 192 ? 13.497 -8.165 -6.783 1.00 94.38 192 HIS A CA 1
ATOM 1520 C C . HIS A 1 192 ? 12.540 -9.232 -6.246 1.00 94.38 192 HIS A C 1
ATOM 1522 O O . HIS A 1 192 ? 11.498 -9.504 -6.840 1.00 94.38 192 HIS A O 1
ATOM 1528 N N . GLU A 1 193 ? 12.897 -9.900 -5.149 1.00 96.06 193 GLU A N 1
ATOM 1529 C CA . GLU A 1 193 ? 12.075 -10.970 -4.577 1.00 96.06 193 GLU A CA 1
ATOM 1530 C C . GLU A 1 193 ? 10.654 -10.469 -4.262 1.00 96.06 193 GLU A C 1
ATOM 1532 O O . GLU A 1 193 ? 10.480 -9.354 -3.782 1.00 96.06 193 GLU A O 1
ATOM 1537 N N . THR A 1 194 ? 9.636 -11.285 -4.542 1.00 98.12 194 THR A N 1
ATOM 1538 C CA . THR A 1 194 ? 8.240 -11.022 -4.160 1.00 98.12 194 THR A CA 1
ATOM 1539 C C . THR A 1 194 ? 7.790 -12.062 -3.146 1.00 98.12 194 THR A C 1
ATOM 1541 O O . THR A 1 194 ? 8.141 -13.235 -3.284 1.00 98.12 194 THR A O 1
ATOM 1544 N N . ARG A 1 195 ? 6.989 -11.657 -2.157 1.00 98.06 195 ARG A N 1
ATOM 1545 C CA . ARG A 1 195 ? 6.269 -12.568 -1.252 1.00 98.06 195 ARG A CA 1
ATOM 1546 C C . ARG A 1 195 ? 4.794 -12.182 -1.162 1.00 98.06 195 ARG A C 1
ATOM 1548 O O . ARG A 1 195 ? 4.392 -11.141 -1.666 1.00 98.06 195 ARG A O 1
ATOM 1555 N N . ILE A 1 196 ? 3.993 -13.048 -0.547 1.00 98.38 196 ILE A N 1
ATOM 1556 C CA . ILE A 1 196 ? 2.555 -12.851 -0.343 1.00 98.38 196 ILE A CA 1
ATOM 1557 C C . ILE A 1 196 ? 2.280 -13.107 1.131 1.00 98.38 196 ILE A C 1
ATOM 1559 O O . ILE A 1 196 ? 2.639 -14.168 1.643 1.00 98.38 196 ILE A O 1
ATOM 1563 N N . TYR A 1 197 ? 1.649 -12.148 1.797 1.00 98.44 197 TYR A N 1
ATOM 1564 C CA . TYR A 1 197 ? 1.257 -12.273 3.192 1.00 98.44 197 TYR A CA 1
ATOM 1565 C C . TYR A 1 197 ? -0.224 -11.990 3.339 1.00 98.44 197 TYR A C 1
ATOM 1567 O O . TYR A 1 197 ? -0.703 -10.952 2.901 1.00 98.44 197 TYR A O 1
ATOM 1575 N N . GLU A 1 198 ? -0.937 -12.895 3.993 1.00 98.38 198 GLU A N 1
ATOM 1576 C CA . GLU A 1 198 ? -2.268 -12.606 4.505 1.00 98.38 198 GLU A CA 1
ATOM 1577 C C . GLU A 1 198 ? -2.131 -11.919 5.866 1.00 98.38 198 GLU A C 1
ATOM 1579 O O . GLU A 1 198 ? -1.373 -12.375 6.728 1.00 98.38 198 GLU A O 1
ATOM 1584 N N . LEU A 1 199 ? -2.840 -10.807 6.061 1.00 98.19 199 LEU A N 1
ATOM 1585 C CA . LEU A 1 199 ? -2.951 -10.204 7.384 1.00 98.19 199 LEU A CA 1
ATOM 1586 C C . LEU A 1 199 ? -3.747 -11.138 8.298 1.00 98.19 199 LEU A C 1
ATOM 1588 O O . LEU A 1 199 ? -4.861 -11.535 7.962 1.00 98.19 199 LEU A O 1
ATOM 1592 N N . SER A 1 200 ? -3.201 -11.452 9.476 1.00 98.06 200 SER A N 1
ATOM 1593 C CA . SER A 1 200 ? -3.937 -12.249 10.459 1.00 98.06 200 SER A CA 1
ATOM 1594 C C . SER A 1 200 ? -5.183 -11.504 10.941 1.00 98.06 200 SER A C 1
ATOM 1596 O O . SER A 1 200 ? -5.250 -10.269 10.906 1.00 98.06 200 SER A O 1
ATOM 1598 N N . ARG A 1 201 ? -6.160 -12.252 11.461 1.00 96.94 201 ARG A N 1
ATOM 1599 C CA . ARG A 1 201 ? -7.378 -11.677 12.046 1.00 96.94 201 ARG A CA 1
ATOM 1600 C C . ARG A 1 201 ? -7.052 -10.647 13.133 1.00 96.94 201 ARG A C 1
ATOM 1602 O O . ARG A 1 201 ? -7.693 -9.604 13.194 1.00 96.94 201 ARG A O 1
ATOM 1609 N N . GLU A 1 202 ? -6.055 -10.923 13.965 1.00 98.19 202 GLU A N 1
ATOM 1610 C CA . GLU A 1 202 ? -5.619 -10.045 15.054 1.00 98.19 202 GLU A CA 1
ATOM 1611 C C . GLU A 1 202 ? -5.024 -8.740 14.515 1.00 98.19 202 GLU A C 1
ATOM 1613 O O . GLU A 1 202 ? -5.322 -7.668 15.038 1.00 98.19 202 GLU A O 1
ATOM 1618 N N . ALA A 1 203 ? -4.228 -8.808 13.442 1.00 97.94 203 ALA A N 1
ATOM 1619 C CA . ALA A 1 203 ? -3.675 -7.620 12.798 1.00 97.94 203 ALA A CA 1
ATOM 1620 C C . ALA A 1 203 ? -4.776 -6.751 12.168 1.00 97.94 203 ALA A C 1
ATOM 1622 O O . ALA A 1 203 ? -4.740 -5.524 12.297 1.00 97.94 203 ALA A O 1
ATOM 1623 N N . VAL A 1 204 ? -5.773 -7.378 11.532 1.00 97.69 204 VAL A N 1
ATOM 1624 C CA . VAL A 1 204 ? -6.940 -6.679 10.973 1.00 97.69 204 VAL A CA 1
ATOM 1625 C C . VAL A 1 204 ? -7.768 -6.024 12.081 1.00 97.69 204 VAL A C 1
ATOM 1627 O O . VAL A 1 204 ? -8.108 -4.851 11.959 1.00 97.69 204 VAL A O 1
ATOM 1630 N N . GLU A 1 205 ? -8.051 -6.714 13.189 1.00 98.06 205 GLU A N 1
ATOM 1631 C CA . GLU A 1 205 ? -8.836 -6.125 14.286 1.00 98.06 205 GLU A CA 1
ATOM 1632 C C . GLU A 1 205 ? -8.085 -4.997 15.010 1.00 98.06 205 GLU A C 1
ATOM 1634 O O . GLU A 1 205 ? -8.683 -3.981 15.378 1.00 98.06 205 GLU A O 1
ATOM 1639 N N . LEU A 1 206 ? -6.761 -5.119 15.157 1.00 98.44 206 LEU A N 1
ATOM 1640 C CA . LEU A 1 206 ? -5.925 -4.025 15.649 1.00 98.44 206 LEU A CA 1
ATOM 1641 C C . LEU A 1 206 ? -6.019 -2.808 14.720 1.00 98.44 206 LEU A C 1
ATOM 1643 O O . LEU A 1 206 ? -6.255 -1.693 15.188 1.00 98.44 206 LEU A O 1
ATOM 1647 N N . GLY A 1 207 ? -5.875 -3.025 13.410 1.00 98.44 207 GLY A N 1
ATOM 1648 C CA . GLY A 1 207 ? -6.001 -1.974 12.404 1.00 98.44 207 GLY A CA 1
ATOM 1649 C C . GLY A 1 207 ? -7.370 -1.296 12.453 1.00 98.44 207 GLY A C 1
ATOM 1650 O O . GLY A 1 207 ? -7.450 -0.070 12.483 1.00 98.44 207 GLY A O 1
ATOM 1651 N N . ARG A 1 208 ? -8.441 -2.089 12.564 1.00 97.75 208 ARG A N 1
ATOM 1652 C CA . ARG A 1 208 ? -9.817 -1.600 12.701 1.00 97.75 208 ARG A CA 1
ATOM 1653 C C . ARG A 1 208 ? -9.993 -0.747 13.955 1.00 97.75 208 ARG A C 1
ATOM 1655 O O . ARG A 1 208 ? -10.553 0.342 13.881 1.00 97.75 208 ARG A O 1
ATOM 1662 N N . THR A 1 209 ? -9.470 -1.195 15.093 1.00 98.25 209 THR A N 1
ATOM 1663 C CA . THR A 1 209 ? -9.517 -0.433 16.350 1.00 98.25 209 THR A CA 1
ATOM 1664 C C . THR A 1 209 ? -8.802 0.911 16.223 1.00 98.25 209 THR A C 1
ATOM 1666 O O . THR A 1 209 ? -9.346 1.939 16.619 1.00 98.25 209 THR A O 1
ATOM 1669 N N . GLN A 1 210 ? -7.611 0.928 15.621 1.00 98.31 210 GLN A N 1
ATOM 1670 C CA . GLN A 1 210 ? -6.861 2.165 15.398 1.00 98.31 210 GLN A CA 1
ATOM 1671 C C . GLN A 1 210 ? -7.576 3.114 14.428 1.00 98.31 210 GLN A C 1
ATOM 1673 O O . GLN A 1 210 ? -7.602 4.318 14.675 1.00 98.31 210 GLN A O 1
ATOM 1678 N N . ASN A 1 211 ? -8.191 2.584 13.367 1.00 98.00 211 ASN A N 1
ATOM 1679 C CA . ASN A 1 211 ? -8.989 3.371 12.428 1.00 98.00 211 ASN A CA 1
ATOM 1680 C C . ASN A 1 211 ? -10.201 4.007 13.117 1.00 98.00 211 ASN A C 1
ATOM 1682 O O . ASN A 1 211 ? -10.421 5.202 12.955 1.00 98.00 211 ASN A O 1
ATOM 1686 N N . ARG A 1 212 ? -10.944 3.248 13.937 1.00 96.44 212 ARG A N 1
ATOM 1687 C CA . ARG A 1 212 ? -12.076 3.785 14.716 1.00 96.44 212 ARG A CA 1
ATOM 1688 C C . ARG A 1 212 ? -11.640 4.912 15.650 1.00 96.44 212 ARG A C 1
ATOM 1690 O O . ARG A 1 212 ? -12.277 5.957 15.676 1.00 96.44 212 ARG A O 1
ATOM 1697 N N . ASN A 1 213 ? -10.523 4.743 16.360 1.00 96.06 213 ASN A N 1
ATOM 1698 C CA . ASN A 1 213 ? -9.991 5.795 17.230 1.00 96.06 213 ASN A CA 1
ATOM 1699 C C . ASN A 1 213 ? -9.630 7.062 16.440 1.00 96.06 213 ASN A C 1
ATOM 1701 O O . ASN A 1 213 ? -9.942 8.167 16.875 1.00 96.06 213 ASN A O 1
ATOM 1705 N N . ALA A 1 214 ? -9.006 6.905 15.269 1.00 95.62 214 ALA A N 1
ATOM 1706 C CA . ALA A 1 214 ? -8.678 8.029 14.397 1.00 95.62 214 ALA A CA 1
ATOM 1707 C C . ALA A 1 214 ? -9.934 8.730 13.854 1.00 95.62 214 ALA A C 1
ATOM 1709 O O . ALA A 1 214 ? -9.954 9.954 13.763 1.00 95.62 214 ALA A O 1
ATOM 1710 N N . LEU A 1 215 ? -10.985 7.972 13.530 1.00 96.00 215 LEU A N 1
ATOM 1711 C CA . LEU A 1 215 ? -12.270 8.517 13.096 1.00 96.00 215 LEU A CA 1
ATOM 1712 C C . LEU A 1 215 ? -12.995 9.272 14.206 1.00 96.00 215 LEU A C 1
ATOM 1714 O O . LEU A 1 215 ? -13.502 10.359 13.954 1.00 96.00 215 LEU A O 1
ATOM 1718 N N . HIS A 1 216 ? -12.998 8.746 15.431 1.00 94.31 216 HIS A N 1
ATOM 1719 C CA . HIS A 1 216 ? -13.571 9.442 16.583 1.00 94.31 216 HIS A CA 1
ATOM 1720 C C . HIS A 1 216 ? -12.856 10.770 16.849 1.00 94.31 216 HIS A C 1
ATOM 1722 O O . HIS A 1 216 ? -13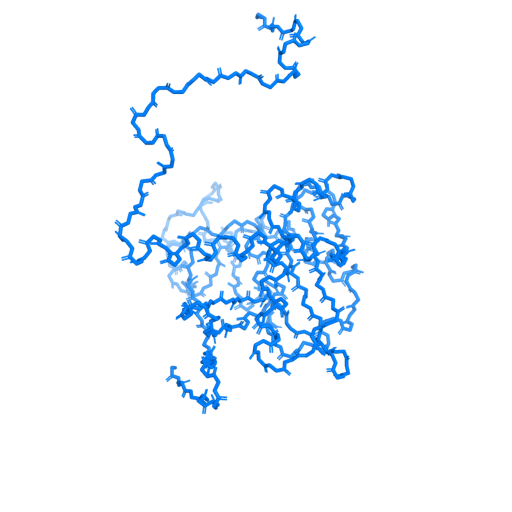.509 11.795 17.030 1.00 94.31 216 HIS A O 1
ATOM 1728 N N . GLU A 1 217 ? -11.520 10.764 16.820 1.00 94.00 217 GLU A N 1
ATOM 1729 C CA . GLU A 1 217 ? -10.723 11.986 16.945 1.00 94.00 217 GLU A CA 1
ATOM 1730 C C . GLU A 1 217 ? -11.046 12.967 15.810 1.00 94.00 217 GLU A C 1
ATOM 1732 O O . GLU A 1 217 ? -11.281 14.147 16.057 1.00 94.00 217 GLU A O 1
ATOM 1737 N N . LEU A 1 218 ? -11.110 12.491 14.562 1.00 94.69 218 LEU A N 1
ATOM 1738 C CA . LEU A 1 218 ? -11.438 13.330 13.410 1.00 94.69 218 LEU A CA 1
ATOM 1739 C C . LEU A 1 218 ? -12.833 13.957 13.534 1.00 94.69 218 LEU A C 1
ATOM 1741 O O . LEU A 1 218 ? -12.972 15.159 13.318 1.00 94.69 218 LEU A O 1
ATOM 1745 N N . ALA A 1 219 ? -13.847 13.171 13.900 1.00 94.12 219 ALA A N 1
ATOM 1746 C CA . ALA A 1 219 ? -15.209 13.650 14.112 1.00 94.12 219 ALA A CA 1
ATOM 1747 C C . ALA A 1 219 ? -15.253 14.742 15.191 1.00 94.12 219 ALA A C 1
ATOM 1749 O O . ALA A 1 219 ? -15.803 15.816 14.955 1.00 94.12 219 ALA A O 1
ATOM 1750 N N . TRP A 1 220 ? -14.588 14.515 16.329 1.00 93.75 220 TRP A N 1
ATOM 1751 C CA . TRP A 1 220 ? -14.501 15.497 17.410 1.00 93.75 220 TRP A CA 1
ATOM 1752 C C . TRP A 1 220 ? -13.796 16.791 16.977 1.00 93.75 220 TRP A C 1
ATOM 1754 O O . TRP A 1 220 ? -14.269 17.890 17.279 1.00 93.75 220 TRP A O 1
ATOM 1764 N N . ARG A 1 221 ? -12.687 16.700 16.231 1.00 94.94 221 ARG A N 1
ATOM 1765 C CA . ARG A 1 221 ? -11.982 17.888 15.714 1.00 94.94 221 ARG A CA 1
ATOM 1766 C C . ARG A 1 221 ? -12.823 18.676 14.723 1.00 94.94 221 ARG A C 1
ATOM 1768 O O . ARG A 1 221 ? -12.794 19.903 14.751 1.00 94.94 221 ARG A O 1
ATOM 1775 N N . LEU A 1 222 ? -13.570 17.989 13.860 1.00 94.69 222 LEU A N 1
ATOM 1776 C CA . LEU A 1 222 ? -14.482 18.626 12.913 1.00 94.69 222 LEU A CA 1
ATOM 1777 C C . LEU A 1 222 ? -15.636 19.333 13.633 1.00 94.69 222 LEU A C 1
ATOM 1779 O O . LEU A 1 222 ? -15.978 20.452 13.262 1.00 94.69 222 LEU A O 1
ATOM 1783 N N . GLU A 1 223 ? -16.196 18.718 14.675 1.00 94.81 223 GLU A N 1
ATOM 1784 C CA . GLU A 1 223 ? -17.275 19.299 15.482 1.00 94.81 223 GLU A CA 1
ATOM 1785 C C . GLU A 1 223 ? -16.808 20.523 16.285 1.00 94.81 223 GLU A C 1
ATOM 1787 O O . GLU A 1 223 ? -17.475 21.556 16.311 1.00 94.81 223 GLU A O 1
ATOM 1792 N N . THR A 1 224 ? -15.644 20.428 16.927 1.00 95.00 224 THR A N 1
ATOM 1793 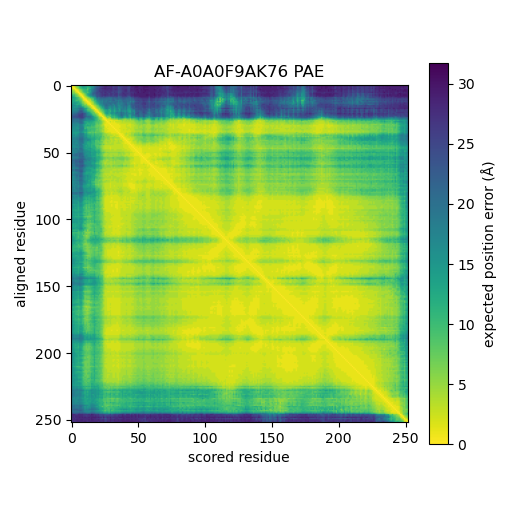C CA . THR A 1 224 ? -15.121 21.475 17.822 1.00 95.00 224 THR A CA 1
ATOM 1794 C C . THR A 1 224 ? -14.248 22.515 17.123 1.00 95.00 224 THR A C 1
ATOM 1796 O O . THR A 1 224 ? -13.859 23.505 17.743 1.00 95.00 224 THR A O 1
ATOM 1799 N N . ASN A 1 225 ? -13.893 22.283 15.857 1.00 95.88 225 ASN A N 1
ATOM 1800 C CA . ASN A 1 225 ? -12.893 23.036 15.100 1.00 95.88 225 ASN A CA 1
ATOM 1801 C C . ASN A 1 225 ? -11.532 23.171 15.823 1.00 95.88 225 ASN A C 1
ATOM 1803 O O . ASN A 1 225 ? -10.819 24.166 15.665 1.00 95.88 225 ASN A O 1
ATOM 1807 N N . THR A 1 226 ? -11.166 22.175 16.633 1.00 93.94 226 THR A N 1
ATOM 1808 C CA . THR A 1 226 ? -9.900 22.148 17.376 1.00 93.94 226 THR A CA 1
ATOM 1809 C C . THR A 1 226 ? -8.885 21.276 16.648 1.00 93.94 226 THR A C 1
ATOM 1811 O O . THR A 1 226 ? -9.062 20.071 16.524 1.00 93.94 226 THR A O 1
ATOM 1814 N N . TRP A 1 227 ? -7.789 21.879 16.182 1.00 94.31 227 TRP A N 1
ATOM 1815 C CA . TRP A 1 227 ? -6.749 21.190 15.397 1.00 94.31 227 TRP A CA 1
ATOM 1816 C C . TRP A 1 227 ? -5.383 21.155 16.083 1.00 94.31 227 TRP A C 1
ATOM 1818 O O . TRP A 1 227 ? -4.428 20.585 15.553 1.00 94.31 227 TRP A O 1
ATOM 1828 N N . THR A 1 228 ? -5.279 21.759 17.264 1.00 93.12 228 THR A N 1
ATOM 1829 C CA . THR A 1 228 ? -4.066 21.732 18.076 1.00 93.12 228 THR A CA 1
ATOM 1830 C C . THR A 1 228 ? -3.808 20.323 18.587 1.00 93.12 228 THR A C 1
ATOM 1832 O O . THR A 1 228 ? -4.698 19.681 19.142 1.00 93.12 228 THR A O 1
ATOM 1835 N N . ALA A 1 229 ? -2.576 19.847 18.420 1.00 87.75 229 ALA A N 1
ATOM 1836 C CA . ALA A 1 229 ? -2.146 18.603 19.039 1.00 87.75 229 ALA A CA 1
ATOM 1837 C C . ALA A 1 229 ? -2.145 18.729 20.577 1.00 87.75 229 ALA A C 1
ATOM 1839 O O . ALA A 1 229 ? -2.005 19.841 21.101 1.00 87.75 229 ALA A O 1
ATOM 1840 N N . PRO A 1 230 ? -2.237 17.606 21.310 1.00 85.00 230 PRO A N 1
ATOM 1841 C CA . PRO A 1 230 ? -1.883 17.583 22.725 1.00 85.00 230 PRO A CA 1
ATOM 1842 C C . PRO A 1 230 ? -0.514 18.235 22.951 1.00 85.00 230 PRO A C 1
ATOM 1844 O O . PRO A 1 230 ? 0.391 18.064 22.132 1.00 85.00 230 PRO A O 1
ATOM 1847 N N . HIS A 1 231 ? -0.368 18.979 24.049 1.00 89.38 231 HIS A N 1
ATOM 1848 C CA . HIS A 1 231 ? 0.867 19.686 24.413 1.00 89.38 231 HIS A CA 1
ATOM 1849 C C . HIS A 1 231 ? 1.318 20.780 23.429 1.00 89.38 231 HIS A C 1
ATOM 1851 O O . HIS A 1 231 ? 2.483 21.180 23.419 1.00 89.38 231 HIS A O 1
ATOM 1857 N N . HIS A 1 232 ? 0.420 21.289 22.579 1.00 90.94 232 HIS A N 1
ATOM 1858 C CA . HIS A 1 232 ? 0.751 22.382 21.669 1.00 90.94 232 HIS A CA 1
ATOM 1859 C C . HIS A 1 232 ? 1.224 23.628 22.438 1.00 90.94 232 HIS A C 1
ATOM 1861 O O . HIS A 1 232 ? 0.461 24.251 23.175 1.00 90.94 232 HIS A O 1
ATOM 1867 N N . GLY A 1 233 ? 2.479 24.020 22.207 1.00 91.94 233 GLY A N 1
ATOM 1868 C CA . GLY A 1 233 ? 3.115 25.161 22.871 1.00 91.94 233 GLY A CA 1
ATOM 1869 C C . GLY A 1 233 ? 3.794 24.825 24.203 1.00 91.94 233 GLY A C 1
ATOM 1870 O O . GLY A 1 233 ? 4.369 25.721 24.818 1.00 91.94 233 GLY A O 1
ATOM 1871 N N . GLU A 1 234 ? 3.771 23.564 24.638 1.00 96.06 234 GLU A N 1
ATOM 1872 C CA . GLU A 1 234 ? 4.501 23.101 25.819 1.00 96.06 234 GLU A CA 1
ATOM 1873 C C . GLU A 1 234 ? 5.933 22.678 25.451 1.00 96.06 234 GLU A C 1
ATOM 1875 O O . GLU A 1 234 ? 6.186 22.108 24.388 1.00 96.06 234 GLU A O 1
ATOM 1880 N N . ILE A 1 235 ? 6.887 22.935 26.352 1.00 94.88 235 ILE A N 1
ATOM 1881 C CA . ILE A 1 235 ? 8.240 22.377 26.253 1.00 94.88 235 ILE A CA 1
ATOM 1882 C C . ILE A 1 235 ? 8.199 20.985 26.879 1.00 94.88 235 ILE A C 1
ATOM 1884 O O . ILE A 1 235 ? 8.088 20.852 28.097 1.00 94.88 235 ILE A O 1
ATOM 1888 N N . LEU A 1 236 ? 8.291 19.954 26.042 1.00 94.31 236 LEU A N 1
ATOM 1889 C CA . LEU A 1 236 ? 8.354 18.564 26.479 1.00 94.31 236 LEU A CA 1
ATOM 1890 C C . LEU A 1 236 ? 9.809 18.110 26.596 1.00 94.31 236 LEU A C 1
ATOM 1892 O O . LEU A 1 236 ? 10.627 18.374 25.714 1.00 94.31 236 LEU A O 1
ATOM 1896 N N . THR A 1 237 ? 10.124 17.384 27.666 1.00 95.25 237 THR A N 1
ATOM 1897 C CA . THR A 1 237 ? 11.411 16.695 27.784 1.00 95.25 237 THR A CA 1
ATOM 1898 C C . THR A 1 237 ? 11.439 15.526 26.805 1.00 95.25 237 THR A C 1
ATOM 1900 O O . THR A 1 237 ? 10.614 14.617 26.898 1.00 95.25 237 THR A O 1
ATOM 1903 N N . LEU A 1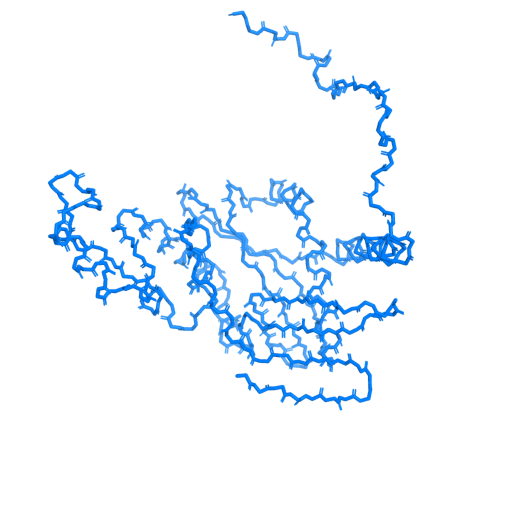 238 ? 12.393 15.545 25.876 1.00 94.75 238 LEU A N 1
ATOM 1904 C CA . LEU A 1 238 ? 12.686 14.416 24.999 1.00 94.75 238 LEU A CA 1
ATOM 1905 C C . LEU A 1 238 ? 13.770 13.555 25.646 1.00 94.75 238 LEU A C 1
ATOM 1907 O O . LEU A 1 238 ? 14.845 14.060 25.964 1.00 94.75 238 LEU A O 1
ATOM 1911 N N . ASP A 1 239 ? 13.482 12.269 25.809 1.00 94.19 239 ASP A N 1
ATOM 1912 C CA . ASP A 1 239 ? 14.458 11.274 26.243 1.00 94.19 239 ASP A CA 1
ATOM 1913 C C . ASP A 1 239 ? 14.956 10.460 25.038 1.00 94.19 239 ASP A C 1
ATOM 1915 O O . ASP A 1 239 ? 14.266 10.340 24.018 1.00 94.19 239 ASP A O 1
ATOM 1919 N N . LEU A 1 240 ? 16.164 9.911 25.140 1.00 91.56 240 LEU A N 1
ATOM 1920 C CA . LEU A 1 240 ? 16.720 9.039 24.115 1.00 91.56 240 LEU A CA 1
ATOM 1921 C C . LEU A 1 240 ? 16.122 7.630 24.238 1.00 91.56 240 LEU A C 1
ATOM 1923 O O . LEU A 1 240 ? 15.795 7.173 25.336 1.00 91.56 240 LEU A O 1
ATOM 1927 N N . PRO A 1 241 ? 15.978 6.897 23.123 1.00 88.62 241 PRO A N 1
ATOM 1928 C CA . PRO A 1 241 ? 15.575 5.501 23.189 1.00 88.62 241 PRO A CA 1
ATOM 1929 C C . PRO A 1 241 ? 16.621 4.675 23.949 1.00 88.62 241 PRO A C 1
ATOM 1931 O O . PRO A 1 241 ? 17.816 4.945 23.870 1.00 88.62 241 PRO A O 1
ATOM 1934 N N . GLU A 1 242 ? 16.178 3.620 24.636 1.00 88.44 242 GLU A N 1
ATOM 1935 C CA . GLU A 1 242 ? 17.013 2.854 25.576 1.00 88.44 242 GLU A CA 1
ATOM 1936 C C . GLU A 1 242 ? 18.336 2.341 24.976 1.00 88.44 242 GLU A C 1
ATOM 1938 O O . GLU A 1 242 ? 19.348 2.260 25.670 1.00 88.44 242 GLU A O 1
ATOM 1943 N N . TRP A 1 243 ? 18.358 2.020 23.679 1.00 84.75 243 TRP A N 1
ATOM 1944 C CA . TRP A 1 243 ? 19.570 1.567 22.991 1.00 84.75 243 TRP A CA 1
ATOM 1945 C C . TRP A 1 243 ? 20.667 2.642 22.924 1.00 84.75 243 TRP A C 1
ATOM 1947 O O . TRP A 1 243 ? 21.841 2.292 22.993 1.00 84.75 243 TRP A O 1
ATOM 1957 N N . ALA A 1 244 ? 20.313 3.930 22.877 1.00 86.00 244 ALA A N 1
ATOM 1958 C CA . ALA A 1 244 ? 21.273 5.033 22.790 1.00 86.00 244 ALA A CA 1
ATOM 1959 C C . ALA A 1 244 ? 22.072 5.233 24.089 1.00 86.00 244 ALA A C 1
ATOM 1961 O O . ALA A 1 244 ? 23.151 5.811 24.069 1.00 86.00 244 ALA A O 1
ATOM 1962 N N . TYR A 1 245 ? 21.562 4.726 25.215 1.00 85.62 245 TYR A N 1
ATOM 1963 C CA . TYR A 1 245 ? 22.262 4.728 26.502 1.00 85.62 245 TYR A CA 1
ATOM 1964 C C . TYR A 1 245 ? 23.167 3.508 26.711 1.00 85.62 245 TYR A C 1
ATOM 1966 O O . TYR A 1 245 ? 23.889 3.447 27.703 1.00 85.62 245 TYR A O 1
ATOM 1974 N N . ARG A 1 246 ? 23.097 2.510 25.822 1.00 80.75 246 ARG A N 1
ATOM 1975 C CA . ARG A 1 246 ? 23.836 1.243 25.947 1.00 80.75 246 ARG A CA 1
ATOM 1976 C C . ARG A 1 246 ? 25.044 1.154 25.013 1.00 80.75 246 ARG A C 1
ATOM 1978 O O . ARG A 1 246 ? 25.942 0.363 25.287 1.00 80.75 246 ARG A O 1
ATOM 1985 N N . GLU A 1 247 ? 25.062 1.922 23.926 1.00 68.62 247 GLU A N 1
ATOM 1986 C CA . GLU A 1 247 ? 26.193 1.996 22.997 1.00 68.62 247 GLU A CA 1
ATOM 1987 C C . GLU A 1 247 ? 27.136 3.141 23.386 1.00 68.62 247 GLU A C 1
ATOM 1989 O O . GLU A 1 247 ? 26.830 4.313 23.199 1.00 68.62 247 GLU A O 1
ATOM 1994 N N . ASP A 1 248 ? 28.317 2.788 23.894 1.00 61.31 248 ASP A N 1
ATOM 1995 C CA . ASP A 1 248 ? 29.413 3.716 24.220 1.00 61.31 248 ASP A CA 1
ATOM 1996 C C . ASP A 1 248 ? 30.245 4.081 22.966 1.00 61.31 248 ASP A C 1
ATOM 1998 O O . ASP A 1 248 ? 31.460 4.271 23.020 1.00 61.31 248 ASP A O 1
ATOM 2002 N N . SER A 1 249 ? 29.608 4.109 21.791 1.00 58.94 249 SER A N 1
ATOM 2003 C CA . SER A 1 249 ? 30.260 4.350 20.501 1.00 58.94 249 SER A CA 1
ATOM 2004 C C . SER A 1 249 ? 29.850 5.700 19.926 1.00 58.94 249 SER A C 1
ATOM 2006 O O . SER A 1 249 ? 29.102 5.788 18.954 1.00 58.94 249 SER A O 1
ATOM 2008 N N . TRP A 1 250 ? 30.379 6.765 20.521 1.00 59.28 250 TRP A N 1
ATOM 2009 C CA . TRP A 1 250 ? 30.612 7.995 19.774 1.00 59.28 250 TRP A CA 1
ATOM 2010 C C . TRP A 1 250 ? 31.855 7.770 18.904 1.00 59.28 250 TRP A C 1
ATOM 2012 O O . TRP A 1 250 ? 32.973 7.768 19.417 1.00 59.28 250 TRP A O 1
ATOM 2022 N N . GLU A 1 251 ? 31.675 7.527 17.602 1.00 56.84 251 GLU A N 1
ATOM 2023 C CA . GLU A 1 251 ? 32.791 7.618 16.653 1.00 56.84 251 GLU A CA 1
ATOM 2024 C C . GLU A 1 251 ? 33.229 9.091 16.568 1.00 56.84 251 GLU A C 1
ATOM 2026 O O . GLU A 1 251 ? 32.425 9.965 16.233 1.00 56.84 251 GLU A O 1
ATOM 2031 N N . VAL A 1 252 ? 34.486 9.353 16.942 1.00 50.56 252 VAL A N 1
ATOM 2032 C CA . VAL A 1 252 ? 35.181 10.642 16.764 1.00 50.56 252 VAL A CA 1
ATOM 2033 C C . VAL A 1 252 ? 35.668 10.767 15.327 1.00 50.56 252 VAL A C 1
ATOM 2035 O O . VAL A 1 252 ? 36.248 9.775 14.831 1.00 50.56 252 VAL A O 1
#

Mean predicted aligned error: 7.63 Å

Foldseek 3Di:
DDWDDDDPAFWTFDDDPPDDPDPDDALFNLLLCQVLDPVHNVVAADAQDQQLADPVRDCDDPSSVVVCVVPVRHHYDHPVSCPLSVLLNVQCVVAPPVLQVVFFPHAQTWTWGADPLRDIDIDGQRTWGDDDQATEGEHEGEDQDADPVVVVVVCVVVVVLLNQLVVCVSCVRVVHHYDWYKYWYFYSDPVRHIDIDTDDPVSNVVSVVVVVVVVVVVSVCVVVVDDADPCRPHDDDDDDPPVVVVDPDPDD

Nearest PDB structures (foldseek):
  3h4r-assembly1_A  TM=8.155E-01  e=1.485E-09  Escherichia coli K-12
  3l0a-assembly1_A  TM=6.013E-01  e=2.239E-06  Agathobacter rectalis ATCC 33656
  4ceh-assembly1_A  TM=5.335E-01  e=1.438E-03  Bacillus subtilis subsp. subtilis str. 168
  5ize-assembly1_A  TM=4.122E-01  e=2.105E-02  Hantaan virus 76-118
  7ela-assembly1_A  TM=3.795E-01  e=7.129E-02  Mammarenavirus lassaense

Radius of gyration: 22.23 Å; Cα contacts (8 Å, |Δi|>4): 346; chains: 1; bounding box: 66×43×58 Å

Organism: NCBI:txid412755

InterPro domains:
  IPR011604 PD-(D/E)XK endonuclease-like domain superfamily [G3DSA:3.90.320.10] (15-249)
  IPR024432 Putative exodeoxyribonuclease 8, PDDEXK-like domain [PF12684] (71-227)

Sequence (252 aa):
LHPYYEGAGGIVIYHGDCRELLDELDVGTVAHECLTNPGGLDAILKVIPKDALNAQGHRKGSQWKEWSEAHADYIQMKASEIEPIRRMIASVHRTVPKWLFENVLHYEHTIIWRDESGLMLRARPDMIVSRGEHVILPDFKTTRTTTARTFAADVVKYGYHRQGAWYWDAAVALGMSPCASLIIPVDKTPAHETRIYELSREAVELGRTQNRNALHELAWRLETNTWTAPHHGEILTLDLPEWAYREDSWEV

Solvent-accessible surface area (backbone atoms only — not comparable to full-atom values): 14643 Å² total; per-residue (Å²): 140,62,81,81,50,86,52,100,79,59,40,47,55,48,77,68,90,81,78,77,86,64,97,76,72,52,68,53,54,55,38,46,53,28,74,49,35,97,68,30,56,77,68,48,42,40,70,57,53,74,80,32,27,35,100,85,70,41,91,46,62,69,51,21,52,57,52,48,64,78,43,64,92,34,49,78,37,47,64,83,66,44,52,62,33,54,47,29,50,53,27,41,66,70,63,50,64,64,64,61,73,75,32,52,76,39,51,58,47,44,43,33,37,50,49,97,88,66,50,82,44,77,48,62,45,44,31,38,21,58,58,81,89,28,28,33,39,47,38,79,39,68,35,88,51,56,48,71,81,60,29,50,53,48,35,60,75,75,35,47,34,33,49,43,23,51,48,44,53,52,39,43,69,72,74,44,44,66,76,49,36,32,45,33,33,27,19,76,50,92,90,13,55,46,45,80,40,71,62,50,71,66,45,30,52,52,13,41,52,53,50,50,53,52,49,53,52,49,52,50,27,66,74,70,71,55,82,77,57,89,69,69,94,58,91,74,88,84,79,78,61,77,65,68,79,68,57,94,71,80,85,128